Protein AF-A0A956HDE7-F1 (afdb_monomer)

Structure (mmCIF, N/CA/C/O backbone):
data_AF-A0A956HDE7-F1
#
_entry.id   AF-A0A956HDE7-F1
#
loop_
_atom_site.group_PDB
_atom_site.id
_atom_site.type_symbol
_atom_site.label_atom_id
_atom_site.label_alt_id
_atom_site.label_comp_id
_atom_site.label_asym_id
_atom_site.label_entity_id
_atom_site.label_seq_id
_atom_site.pdbx_PDB_ins_code
_atom_site.Cartn_x
_atom_site.Cartn_y
_atom_site.Cartn_z
_atom_site.occupancy
_atom_site.B_iso_or_equiv
_atom_site.auth_seq_id
_atom_site.auth_comp_id
_atom_site.auth_asym_id
_atom_site.auth_atom_id
_atom_site.pdbx_PDB_model_num
ATOM 1 N N . GLY A 1 1 ? -5.357 -28.479 -18.896 1.00 35.78 1 GLY A N 1
ATOM 2 C CA . GLY A 1 1 ? -3.990 -28.228 -19.381 1.00 35.78 1 GLY A CA 1
ATOM 3 C C . GLY A 1 1 ? -3.469 -26.971 -18.726 1.00 35.78 1 GLY A C 1
ATOM 4 O O . GLY A 1 1 ? -3.727 -25.900 -19.240 1.00 35.78 1 GLY A O 1
ATOM 5 N N . PHE A 1 2 ? -2.808 -27.109 -17.574 1.00 35.12 2 PHE A N 1
ATOM 6 C CA . PHE A 1 2 ? -2.503 -26.012 -16.639 1.00 35.12 2 PHE A CA 1
ATOM 7 C C . PHE A 1 2 ? -0.993 -25.748 -16.483 1.00 35.12 2 PHE A C 1
ATOM 9 O O . PHE A 1 2 ? -0.522 -25.481 -15.386 1.00 35.12 2 PHE A O 1
ATOM 16 N N . ALA A 1 3 ? -0.205 -25.876 -17.554 1.00 40.69 3 ALA A N 1
ATOM 17 C CA . ALA A 1 3 ? 1.260 -25.833 -17.438 1.00 40.69 3 ALA A CA 1
ATOM 18 C C . ALA A 1 3 ? 1.977 -24.978 -18.493 1.00 40.69 3 ALA A C 1
ATOM 20 O O . ALA A 1 3 ? 3.181 -25.121 -18.678 1.00 40.69 3 ALA A O 1
ATOM 21 N N . GLN A 1 4 ? 1.278 -24.081 -19.189 1.00 47.25 4 GLN A N 1
ATOM 22 C CA . GLN A 1 4 ? 1.923 -23.148 -20.113 1.00 47.25 4 GLN A CA 1
ATOM 23 C C . GLN A 1 4 ? 1.285 -21.776 -19.979 1.00 47.25 4 GLN A C 1
ATOM 25 O O . GLN A 1 4 ? 0.124 -21.608 -20.333 1.00 47.25 4 GLN A O 1
ATOM 30 N N . GLY A 1 5 ? 2.047 -20.809 -19.465 1.00 42.34 5 GLY A N 1
ATOM 31 C CA . GLY A 1 5 ? 1.592 -19.423 -19.485 1.00 42.34 5 GLY A CA 1
ATOM 32 C C . GLY A 1 5 ? 2.217 -18.437 -18.510 1.00 42.34 5 GLY A C 1
ATOM 33 O O . GLY A 1 5 ? 1.653 -17.371 -18.358 1.00 42.34 5 GLY A O 1
ATOM 34 N N . ALA A 1 6 ? 3.345 -18.719 -17.858 1.00 44.34 6 ALA A N 1
ATOM 35 C CA . ALA A 1 6 ? 4.119 -17.653 -17.224 1.00 44.34 6 ALA A CA 1
ATOM 36 C C . ALA A 1 6 ? 5.593 -18.033 -17.274 1.00 44.34 6 ALA A C 1
ATOM 38 O O . ALA A 1 6 ? 5.983 -19.102 -16.802 1.00 44.34 6 ALA A O 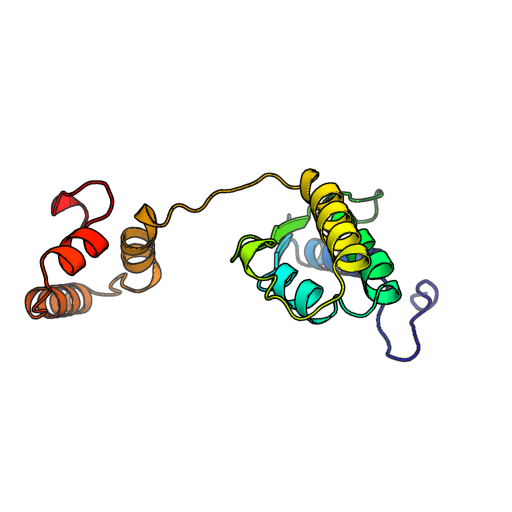1
ATOM 39 N N . LYS A 1 7 ? 6.421 -17.196 -17.903 1.00 45.28 7 LYS A N 1
ATOM 40 C CA . LYS A 1 7 ? 7.877 -17.359 -17.877 1.00 45.28 7 LYS A CA 1
ATOM 41 C C . LYS A 1 7 ? 8.350 -17.062 -16.455 1.00 45.28 7 LYS A C 1
ATOM 43 O O . LYS A 1 7 ? 8.739 -15.939 -16.156 1.00 45.28 7 LYS A O 1
ATOM 48 N N . ALA A 1 8 ? 8.282 -18.071 -15.591 1.00 43.66 8 ALA A N 1
ATOM 49 C CA . ALA A 1 8 ? 8.858 -18.024 -14.261 1.00 43.66 8 ALA A CA 1
ATOM 50 C C . ALA A 1 8 ? 10.346 -17.672 -14.386 1.00 43.66 8 ALA A C 1
ATOM 52 O O . ALA A 1 8 ? 11.103 -18.312 -15.124 1.00 43.66 8 ALA A O 1
ATOM 53 N N . ASN A 1 9 ? 10.769 -16.631 -13.681 1.00 53.22 9 ASN A N 1
ATOM 54 C CA . ASN A 1 9 ? 12.182 -16.381 -13.434 1.00 53.22 9 ASN A CA 1
ATOM 55 C C . ASN A 1 9 ? 12.735 -17.505 -12.530 1.00 53.22 9 ASN A C 1
ATOM 57 O O . ASN A 1 9 ? 11.977 -18.250 -11.909 1.00 53.22 9 ASN A O 1
ATOM 61 N N . ARG A 1 10 ? 14.066 -17.685 -12.499 1.00 47.97 10 ARG A N 1
ATOM 62 C CA . ARG A 1 10 ? 14.780 -18.859 -11.924 1.00 47.97 10 ARG A CA 1
ATOM 63 C C . ARG A 1 10 ? 14.491 -19.164 -10.436 1.00 47.97 10 ARG A C 1
ATOM 65 O O . ARG A 1 10 ? 15.041 -20.118 -9.900 1.00 47.97 10 ARG A O 1
ATOM 72 N N . SER A 1 11 ? 13.646 -18.376 -9.787 1.00 58.19 11 SER A N 1
ATOM 73 C CA . SER A 1 11 ? 13.218 -18.454 -8.392 1.00 58.19 11 SER A CA 1
ATOM 74 C C . SER A 1 11 ? 11.724 -18.778 -8.204 1.00 58.19 11 SER A C 1
ATOM 76 O O . SER A 1 11 ? 11.262 -18.810 -7.069 1.00 58.19 11 SER A O 1
ATOM 78 N N . GLY A 1 12 ? 10.971 -19.057 -9.277 1.00 70.69 12 GLY A N 1
ATOM 79 C CA . GLY A 1 12 ? 9.571 -19.502 -9.196 1.00 70.69 12 GLY A CA 1
ATOM 80 C C . GLY A 1 12 ? 8.537 -18.387 -9.009 1.00 70.69 12 GLY A C 1
ATOM 81 O O . GLY A 1 12 ? 7.374 -18.687 -8.750 1.00 70.69 12 GLY A O 1
ATOM 82 N N . TYR A 1 13 ? 8.929 -17.119 -9.153 1.00 80.12 13 TYR A N 1
ATOM 83 C CA . TYR A 1 13 ? 7.993 -15.998 -9.109 1.00 80.12 13 TYR A CA 1
ATOM 84 C C . TYR A 1 13 ? 7.349 -15.764 -10.482 1.00 80.12 13 TYR A C 1
ATOM 86 O O . TYR A 1 13 ? 7.913 -16.078 -11.533 1.00 80.12 13 TYR A O 1
ATOM 94 N N . VAL A 1 14 ? 6.141 -15.209 -10.465 1.00 84.44 14 VAL A N 1
ATOM 95 C CA . VAL A 1 14 ? 5.466 -14.681 -11.655 1.00 84.44 14 VAL A CA 1
ATOM 96 C C . VAL A 1 14 ? 5.616 -13.164 -11.684 1.00 84.44 14 VAL A C 1
ATOM 98 O O . VAL A 1 14 ? 5.912 -12.541 -10.662 1.00 84.44 14 VAL A O 1
ATOM 101 N N . ASP A 1 15 ? 5.436 -12.557 -12.852 1.00 86.00 15 ASP A N 1
ATOM 102 C CA . ASP A 1 15 ? 5.332 -11.105 -12.930 1.00 86.00 15 ASP A CA 1
ATOM 103 C C . ASP A 1 15 ? 4.084 -10.606 -12.177 1.00 86.00 15 ASP A C 1
ATOM 105 O O . ASP A 1 15 ? 3.141 -11.358 -11.912 1.00 86.00 15 ASP A O 1
ATOM 109 N N . ILE A 1 16 ? 4.092 -9.325 -11.810 1.00 87.31 16 ILE A N 1
ATOM 110 C CA . ILE A 1 16 ? 3.053 -8.749 -10.954 1.00 87.31 16 ILE A CA 1
ATOM 111 C C . ILE A 1 16 ? 1.653 -8.812 -11.582 1.00 87.31 16 ILE A C 1
ATOM 113 O O . ILE A 1 16 ? 0.696 -9.012 -10.842 1.00 87.31 16 ILE A O 1
ATOM 117 N N . ASP A 1 17 ? 1.505 -8.702 -12.907 1.00 87.00 17 ASP A N 1
ATOM 118 C CA . ASP A 1 17 ? 0.177 -8.766 -13.530 1.00 87.00 17 ASP A CA 1
ATOM 119 C C . ASP A 1 17 ? -0.386 -10.174 -13.437 1.00 87.00 17 ASP A C 1
ATOM 121 O O . ASP A 1 17 ? -1.498 -10.350 -12.940 1.00 87.00 17 ASP A O 1
ATOM 125 N N . THR A 1 18 ? 0.417 -11.172 -13.807 1.00 88.75 18 THR A N 1
ATOM 126 C CA . THR A 1 18 ? 0.058 -12.585 -13.654 1.00 88.75 18 THR A CA 1
ATOM 127 C C . THR A 1 18 ? -0.276 -12.919 -12.196 1.00 88.75 18 THR A C 1
ATOM 129 O O . THR A 1 18 ? -1.239 -13.638 -11.919 1.00 88.75 18 THR A O 1
ATOM 132 N N . GLY A 1 19 ? 0.491 -12.382 -11.241 1.00 90.50 19 GLY A N 1
ATOM 133 C CA . GLY A 1 19 ? 0.244 -12.562 -9.810 1.00 90.50 19 GLY A CA 1
ATOM 134 C C . GLY A 1 19 ? -1.085 -11.954 -9.352 1.00 90.50 19 GLY A C 1
ATOM 135 O O . GLY A 1 19 ? -1.889 -12.640 -8.721 1.00 90.50 19 GLY A O 1
ATOM 136 N N . LEU A 1 20 ? -1.349 -10.691 -9.700 1.00 91.56 20 LEU A N 1
ATOM 137 C CA . LEU A 1 20 ? -2.596 -9.997 -9.357 1.00 91.56 20 LEU A CA 1
ATOM 138 C C . LEU A 1 20 ? -3.817 -10.670 -9.996 1.00 91.56 20 LEU A C 1
ATOM 140 O O . LEU A 1 20 ? -4.859 -10.811 -9.356 1.00 91.56 20 LEU A O 1
ATOM 144 N N . GLU A 1 21 ? -3.681 -11.133 -11.236 1.00 91.69 21 GLU A N 1
ATOM 145 C CA . GLU A 1 21 ? -4.706 -11.884 -11.955 1.00 91.69 21 GLU A CA 1
ATOM 146 C C . GLU A 1 21 ? -5.019 -13.223 -11.265 1.00 91.69 21 GLU A C 1
ATOM 148 O O . GLU A 1 21 ? -6.180 -13.561 -11.028 1.00 91.69 21 GLU A O 1
ATOM 153 N N . ALA A 1 22 ? -3.983 -13.979 -10.885 1.00 91.88 22 ALA A N 1
ATOM 154 C CA . ALA A 1 22 ? -4.137 -15.244 -10.175 1.00 91.88 22 ALA A CA 1
ATOM 155 C C . ALA A 1 22 ? -4.847 -15.067 -8.824 1.00 91.88 22 ALA A C 1
ATOM 157 O O . ALA A 1 22 ? -5.763 -15.832 -8.518 1.00 91.88 22 ALA A O 1
ATOM 158 N N . ILE A 1 23 ? -4.481 -14.041 -8.047 1.00 92.81 23 ILE A N 1
ATOM 159 C CA . ILE A 1 23 ? -5.126 -13.749 -6.758 1.00 92.81 23 ILE A CA 1
ATOM 160 C C . ILE A 1 23 ? -6.581 -13.308 -6.975 1.00 92.81 23 ILE A C 1
ATOM 162 O O . ILE A 1 23 ? -7.465 -13.774 -6.258 1.00 92.81 23 ILE A O 1
ATOM 166 N N . SER A 1 24 ? -6.857 -12.476 -7.986 1.00 93.06 24 SER A N 1
ATOM 167 C CA . SER A 1 24 ? -8.222 -12.050 -8.334 1.00 93.06 24 SER A CA 1
ATOM 168 C C . SER A 1 24 ? -9.120 -13.234 -8.714 1.00 93.06 24 SER A C 1
ATOM 170 O O . SER A 1 24 ? -10.210 -13.387 -8.160 1.00 93.06 24 SER A O 1
ATOM 172 N N . ARG A 1 25 ? -8.649 -14.140 -9.581 1.00 93.44 25 ARG A N 1
ATOM 173 C CA . ARG A 1 25 ? -9.375 -15.381 -9.904 1.00 93.44 25 ARG A CA 1
ATOM 174 C C . ARG A 1 25 ? -9.611 -16.251 -8.678 1.00 93.44 25 ARG A C 1
ATOM 176 O O . ARG A 1 25 ? -10.735 -16.677 -8.445 1.00 93.44 25 ARG A O 1
ATOM 183 N N . HIS A 1 26 ? -8.582 -16.460 -7.863 1.00 94.31 26 HIS A N 1
ATOM 184 C CA . HIS A 1 26 ? -8.715 -17.283 -6.667 1.00 94.31 26 HIS A CA 1
ATOM 185 C C . HIS A 1 26 ? -9.740 -16.707 -5.681 1.00 94.31 26 HIS A C 1
ATOM 187 O O . HIS A 1 26 ? -10.571 -17.436 -5.145 1.00 94.31 26 HIS A O 1
ATOM 193 N N . ALA A 1 27 ? -9.739 -15.387 -5.488 1.00 94.88 27 ALA A N 1
ATOM 194 C CA . ALA A 1 27 ? -10.728 -14.719 -4.654 1.00 94.88 27 ALA A CA 1
ATOM 195 C C . ALA A 1 27 ? -12.154 -14.896 -5.199 1.00 94.88 27 ALA A C 1
ATOM 197 O O . ALA A 1 27 ? -13.078 -15.142 -4.423 1.00 94.88 27 ALA A O 1
ATOM 198 N N . LYS A 1 28 ? -12.331 -14.839 -6.526 1.00 94.62 28 LYS A N 1
ATOM 199 C CA . LYS A 1 28 ? -13.620 -15.113 -7.172 1.00 94.62 28 LYS A CA 1
ATOM 200 C C . LYS A 1 28 ? -14.103 -16.540 -6.918 1.00 94.62 28 LYS A C 1
ATOM 202 O O . LYS A 1 28 ? -15.272 -16.717 -6.580 1.00 94.62 28 LYS A O 1
ATOM 207 N N . ASP A 1 29 ? -13.219 -17.525 -7.057 1.00 96.12 29 ASP A N 1
ATOM 208 C CA . ASP A 1 29 ? -13.537 -18.946 -6.857 1.00 96.12 29 ASP A CA 1
ATOM 209 C C . ASP A 1 29 ? -13.961 -19.246 -5.411 1.00 96.12 29 ASP A C 1
ATOM 211 O O . ASP A 1 29 ? -14.804 -20.108 -5.169 1.00 96.12 29 ASP A O 1
ATOM 215 N N . LEU A 1 30 ? -13.428 -18.489 -4.448 1.00 96.44 30 LEU A N 1
ATOM 216 C CA . LEU A 1 30 ? -13.829 -18.538 -3.039 1.00 96.44 30 LEU A CA 1
ATOM 217 C C . LEU A 1 30 ? -15.134 -17.775 -2.739 1.00 96.44 30 LEU A C 1
ATOM 219 O O . LEU A 1 30 ? -15.618 -17.810 -1.609 1.00 96.44 30 LEU A O 1
ATOM 223 N N . GLY A 1 31 ? -15.717 -17.091 -3.728 1.00 95.44 31 GLY A N 1
ATOM 224 C CA . GLY A 1 31 ? -16.956 -16.326 -3.584 1.00 95.44 31 GLY A CA 1
ATOM 225 C C . GLY A 1 31 ? -16.773 -14.891 -3.081 1.00 95.44 31 GLY A C 1
ATOM 226 O O . GLY A 1 31 ? -17.768 -14.231 -2.777 1.00 95.44 31 GLY A O 1
ATOM 227 N N . TYR A 1 32 ? -15.541 -14.376 -3.008 1.00 96.69 32 TYR A N 1
ATOM 228 C CA . TYR A 1 32 ? -15.308 -12.971 -2.676 1.00 96.69 32 TYR A CA 1
ATOM 229 C C . TYR A 1 32 ? -15.687 -12.052 -3.841 1.00 96.69 32 TYR A C 1
ATOM 231 O O . TYR A 1 32 ? -15.640 -12.424 -5.015 1.00 96.69 32 TYR A O 1
ATOM 239 N N . THR A 1 33 ? -16.054 -10.815 -3.511 1.00 94.19 33 THR A N 1
ATOM 240 C CA . THR A 1 33 ? -16.454 -9.784 -4.483 1.00 94.19 33 THR A CA 1
ATOM 241 C C . THR A 1 33 ? -15.393 -8.708 -4.684 1.00 94.19 33 THR A C 1
ATOM 243 O O . THR A 1 33 ? -15.617 -7.772 -5.444 1.00 94.19 33 THR A O 1
ATOM 246 N N . GLY A 1 34 ? -14.256 -8.813 -3.998 1.00 91.94 34 GLY A N 1
ATOM 247 C CA . GLY A 1 34 ? -13.165 -7.854 -4.068 1.00 91.94 34 GLY A CA 1
ATOM 248 C C . GLY A 1 34 ? -11.986 -8.278 -3.202 1.00 91.94 34 GLY A C 1
ATOM 249 O O . GLY A 1 34 ? -12.115 -9.131 -2.324 1.00 91.94 34 GLY A O 1
ATOM 250 N N . LEU A 1 35 ? -10.839 -7.663 -3.461 1.00 92.50 35 LEU A N 1
ATOM 251 C CA . LEU A 1 35 ? -9.594 -7.840 -2.723 1.00 92.50 35 LEU A CA 1
ATOM 252 C C . LEU A 1 35 ? -9.109 -6.483 -2.230 1.00 92.50 35 LEU A C 1
ATOM 254 O O . LEU A 1 35 ? -9.102 -5.519 -2.992 1.00 92.50 35 LEU A O 1
ATOM 258 N N . ILE A 1 36 ? -8.663 -6.422 -0.979 1.00 93.38 36 ILE A N 1
ATOM 259 C CA . ILE A 1 36 ? -7.994 -5.243 -0.426 1.00 93.38 36 ILE A CA 1
ATOM 260 C C . ILE A 1 36 ? -6.539 -5.615 -0.162 1.00 93.38 36 ILE A C 1
ATOM 262 O O . ILE A 1 36 ? -6.263 -6.548 0.591 1.00 93.38 36 ILE A O 1
ATOM 266 N N . LEU A 1 37 ? -5.616 -4.888 -0.785 1.00 92.38 37 LEU A N 1
ATOM 267 C CA . LEU A 1 37 ? -4.183 -5.025 -0.563 1.00 92.38 37 LEU A CA 1
ATOM 268 C C . LEU A 1 37 ? -3.715 -3.886 0.338 1.00 92.38 37 LEU A C 1
ATOM 270 O O . LEU A 1 37 ? -3.698 -2.733 -0.083 1.00 92.38 37 LEU A O 1
ATOM 274 N N . PHE A 1 38 ? -3.323 -4.212 1.568 1.00 90.69 38 PHE A N 1
ATOM 275 C CA . PHE A 1 38 ? -2.643 -3.278 2.461 1.00 90.69 38 PHE A CA 1
ATOM 276 C C . PHE A 1 38 ? -1.136 -3.427 2.284 1.00 90.69 38 PHE A C 1
ATOM 278 O O . PHE A 1 38 ? -0.558 -4.446 2.656 1.00 90.69 38 PHE A O 1
ATOM 285 N N . LEU A 1 39 ? -0.515 -2.418 1.684 1.00 89.19 39 LEU A N 1
ATOM 286 C CA . LEU A 1 39 ? 0.909 -2.389 1.383 1.00 89.19 39 LEU A CA 1
ATOM 287 C C . LEU A 1 39 ? 1.576 -1.366 2.299 1.00 89.19 39 LEU A C 1
ATOM 289 O O . LEU A 1 39 ? 1.636 -0.171 1.990 1.00 89.19 39 LEU A O 1
ATOM 293 N N . ASP A 1 40 ? 2.041 -1.846 3.448 1.00 87.06 40 ASP A N 1
ATOM 294 C CA . ASP A 1 40 ? 2.870 -1.053 4.349 1.00 87.06 40 ASP A CA 1
ATOM 295 C C . ASP A 1 40 ? 4.338 -1.126 3.931 1.00 87.06 40 ASP A C 1
ATOM 297 O O . ASP A 1 40 ? 4.764 -2.073 3.269 1.00 87.06 40 ASP A O 1
ATOM 301 N N . GLU A 1 41 ? 5.094 -0.088 4.268 1.00 84.19 41 GLU A N 1
ATOM 302 C CA . GLU A 1 41 ? 6.527 0.044 3.995 1.00 84.19 41 GLU A CA 1
ATOM 303 C C . GLU A 1 41 ? 6.951 -0.076 2.522 1.00 84.19 41 GLU A C 1
ATOM 305 O O . GLU A 1 41 ? 8.134 0.075 2.242 1.00 84.19 41 GLU A O 1
ATOM 310 N N . LEU A 1 42 ? 6.043 -0.261 1.554 1.00 83.69 42 LEU A N 1
ATOM 311 C CA . LEU A 1 42 ? 6.386 -0.374 0.129 1.00 83.69 42 LEU A CA 1
ATOM 312 C C . LEU A 1 42 ? 7.273 0.793 -0.317 1.00 83.69 42 LEU A C 1
ATOM 314 O O . LEU A 1 42 ? 8.303 0.610 -0.961 1.00 83.69 42 LEU A O 1
ATOM 318 N N . ILE A 1 43 ? 6.887 2.000 0.082 1.00 77.50 43 ILE A N 1
ATOM 319 C CA . ILE A 1 43 ? 7.601 3.228 -0.247 1.00 77.50 43 ILE A CA 1
ATOM 320 C C . ILE A 1 43 ? 8.977 3.285 0.441 1.00 77.50 43 ILE A C 1
ATOM 322 O O . ILE A 1 43 ? 9.963 3.675 -0.185 1.00 77.50 43 ILE A O 1
ATOM 326 N N . LEU A 1 44 ? 9.072 2.848 1.700 1.00 77.44 44 LEU A N 1
ATOM 327 C CA . LEU A 1 44 ? 10.334 2.776 2.448 1.00 77.44 44 LEU A CA 1
ATOM 328 C C . LEU A 1 44 ? 11.277 1.710 1.869 1.00 77.44 44 LEU A C 1
ATOM 330 O O . LEU A 1 44 ? 12.474 1.950 1.710 1.00 77.44 44 LEU A O 1
ATOM 334 N N . TRP A 1 45 ? 10.734 0.551 1.501 1.00 82.06 45 TRP A N 1
ATOM 335 C CA . TRP A 1 45 ? 11.459 -0.547 0.880 1.00 82.06 45 TRP A CA 1
ATOM 336 C C . TRP A 1 45 ? 12.047 -0.129 -0.469 1.00 82.06 45 TRP A C 1
ATOM 338 O O . TRP A 1 45 ? 13.245 -0.315 -0.692 1.00 82.06 45 TRP A O 1
ATOM 348 N N . LEU A 1 46 ? 11.249 0.513 -1.328 1.00 78.19 46 LEU A N 1
ATOM 349 C CA . LEU A 1 46 ? 11.722 1.073 -2.596 1.00 78.19 46 LEU A CA 1
ATOM 350 C C . LEU A 1 46 ? 12.852 2.089 -2.372 1.00 78.19 46 LEU A C 1
ATOM 352 O O . LEU A 1 46 ? 13.864 2.063 -3.071 1.00 78.19 46 LEU A O 1
ATOM 356 N N . MET A 1 47 ? 12.721 2.933 -1.345 1.00 73.19 47 MET A N 1
ATOM 357 C CA . MET A 1 47 ? 13.761 3.890 -0.974 1.00 73.19 47 MET A CA 1
ATOM 358 C C . MET A 1 47 ? 15.072 3.233 -0.533 1.00 73.19 47 MET A C 1
ATOM 360 O O . MET A 1 47 ? 16.150 3.692 -0.914 1.00 73.19 47 MET A O 1
ATOM 364 N N . SER A 1 48 ? 15.005 2.142 0.232 1.00 74.94 48 SER A N 1
ATOM 365 C CA . SER A 1 48 ? 16.199 1.431 0.714 1.00 74.94 48 SER A CA 1
ATOM 366 C C . SER A 1 48 ? 17.105 0.907 -0.413 1.00 74.94 48 SER A C 1
ATOM 368 O O . SER A 1 48 ? 18.278 0.624 -0.183 1.00 74.94 48 SER A O 1
ATOM 370 N N . ARG A 1 49 ? 16.579 0.811 -1.643 1.00 75.25 49 ARG A N 1
ATOM 371 C CA . ARG A 1 49 ? 17.265 0.295 -2.836 1.00 75.25 49 ARG A CA 1
ATOM 372 C C . ARG A 1 49 ? 17.490 1.352 -3.924 1.00 75.25 49 ARG A C 1
ATOM 374 O O . ARG A 1 49 ? 17.883 1.010 -5.031 1.00 75.25 49 ARG A O 1
ATOM 381 N N . MET A 1 50 ? 17.318 2.639 -3.605 1.00 68.69 50 MET A N 1
ATOM 382 C CA . MET A 1 50 ? 17.494 3.762 -4.547 1.00 68.69 50 MET A CA 1
ATOM 383 C C . MET A 1 50 ? 18.881 3.872 -5.181 1.00 68.69 50 MET A C 1
ATOM 385 O O . MET A 1 50 ? 19.024 4.534 -6.203 1.00 68.69 50 MET A O 1
ATOM 389 N N . ALA A 1 51 ? 19.904 3.272 -4.571 1.00 67.44 51 ALA A N 1
ATOM 390 C CA . ALA A 1 51 ? 21.255 3.268 -5.123 1.00 67.44 51 ALA A CA 1
ATOM 391 C C . ALA A 1 51 ? 21.397 2.378 -6.376 1.00 67.44 51 ALA A C 1
ATOM 393 O O . ALA A 1 51 ? 22.465 2.371 -6.982 1.00 67.44 51 ALA A O 1
ATOM 394 N N . ASP A 1 52 ? 20.347 1.640 -6.760 1.00 74.69 52 ASP A N 1
ATOM 395 C CA . ASP A 1 52 ? 20.286 0.814 -7.966 1.00 74.69 52 ASP A CA 1
ATOM 396 C C . ASP A 1 52 ? 19.277 1.402 -8.983 1.00 74.69 52 ASP A C 1
ATOM 398 O O . ASP A 1 52 ? 18.066 1.172 -8.879 1.00 74.69 52 ASP A O 1
ATOM 402 N N . PRO A 1 53 ? 19.751 2.165 -9.988 1.00 66.88 53 PRO A N 1
ATOM 403 C CA . PRO A 1 53 ? 18.893 2.772 -11.006 1.00 66.88 53 PRO A CA 1
ATOM 404 C C . PRO A 1 53 ? 18.129 1.762 -11.875 1.00 66.88 53 PRO A C 1
ATOM 406 O O . PRO A 1 53 ? 17.045 2.079 -12.369 1.00 66.88 53 PRO A O 1
ATOM 409 N N . ALA A 1 54 ? 18.669 0.554 -12.077 1.00 73.88 54 ALA A N 1
ATOM 410 C CA . ALA A 1 54 ? 18.007 -0.478 -12.875 1.00 73.88 54 ALA A CA 1
ATOM 411 C C . ALA A 1 54 ? 16.806 -1.054 -12.115 1.00 73.88 54 ALA A C 1
ATOM 413 O O . ALA A 1 54 ? 15.707 -1.146 -12.664 1.00 73.88 54 ALA A O 1
ATOM 414 N N . PHE A 1 55 ? 16.994 -1.337 -10.823 1.00 75.12 55 PHE A N 1
ATOM 415 C CA . PHE A 1 55 ? 15.918 -1.744 -9.919 1.00 75.12 55 PHE A CA 1
ATOM 416 C C . PHE A 1 55 ? 14.794 -0.701 -9.865 1.00 75.12 55 PHE A C 1
ATOM 418 O O . PHE A 1 55 ? 13.614 -1.034 -9.952 1.00 75.12 55 PHE A O 1
ATOM 425 N N . VAL A 1 56 ? 15.161 0.576 -9.776 1.00 68.19 56 VAL A N 1
ATOM 426 C CA . VAL A 1 56 ? 14.221 1.698 -9.708 1.00 68.19 56 VAL A CA 1
ATOM 427 C C . VAL A 1 56 ? 13.235 1.710 -10.879 1.00 68.19 56 VAL A C 1
ATOM 429 O O . VAL A 1 56 ? 12.028 1.789 -10.649 1.00 68.19 56 VAL A O 1
ATOM 432 N N . GLY A 1 57 ? 13.731 1.642 -12.118 1.00 70.56 57 GLY A N 1
ATOM 433 C CA . GLY A 1 57 ? 12.874 1.716 -13.302 1.00 70.56 57 GLY A CA 1
ATOM 434 C C . GLY A 1 57 ? 11.947 0.507 -13.437 1.00 70.56 57 GLY A C 1
ATOM 435 O O . GLY A 1 57 ? 10.788 0.647 -13.833 1.00 70.56 57 GLY A O 1
ATOM 436 N N . GLU A 1 58 ? 12.437 -0.679 -13.073 1.00 76.62 58 GLU A N 1
ATOM 437 C CA . GLU A 1 58 ? 11.641 -1.904 -13.115 1.00 76.62 58 GLU A CA 1
ATOM 438 C C . GLU A 1 58 ? 10.539 -1.906 -12.050 1.00 76.62 58 GLU A C 1
ATOM 440 O O . GLU A 1 58 ? 9.384 -2.199 -12.368 1.00 76.62 58 GLU A O 1
ATOM 445 N N . GLU A 1 59 ? 10.856 -1.562 -10.800 1.00 80.25 59 GLU A N 1
ATOM 446 C CA . GLU A 1 59 ? 9.886 -1.618 -9.703 1.00 80.25 59 GLU A CA 1
ATOM 447 C C . GLU A 1 59 ? 8.878 -0.466 -9.726 1.00 80.25 59 GLU A C 1
ATOM 449 O O . GLU A 1 59 ? 7.706 -0.681 -9.411 1.00 80.25 59 GLU A O 1
ATOM 454 N N . SER A 1 60 ? 9.269 0.745 -10.142 1.00 72.31 60 SER A N 1
ATOM 455 C CA . SER A 1 60 ? 8.335 1.878 -10.188 1.00 72.31 60 SER A CA 1
ATOM 456 C C . SER A 1 60 ? 7.193 1.645 -11.180 1.00 72.31 60 SER A C 1
ATOM 458 O O . SER A 1 60 ? 6.043 1.988 -10.900 1.00 72.31 60 SER A O 1
ATOM 460 N N . SER A 1 61 ? 7.477 0.970 -12.298 1.00 78.19 61 SER A N 1
ATOM 461 C CA . SER A 1 61 ? 6.474 0.578 -13.295 1.00 78.19 61 SER A CA 1
ATOM 462 C C . SER A 1 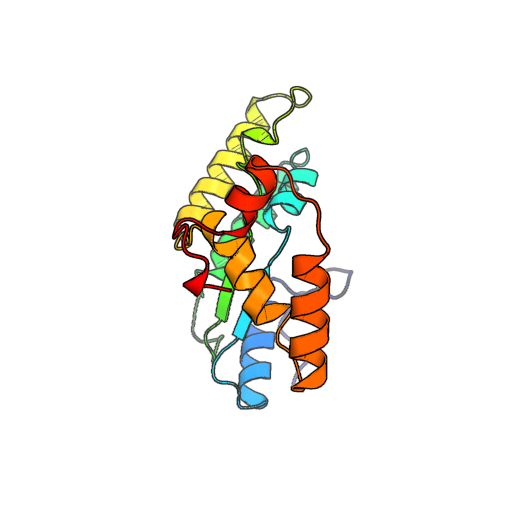61 ? 5.454 -0.441 -12.772 1.00 78.19 61 SER A C 1
ATOM 464 O O . SER A 1 61 ? 4.361 -0.565 -13.316 1.00 78.19 61 SER A O 1
ATOM 466 N N . LYS A 1 62 ? 5.779 -1.179 -11.704 1.00 84.25 62 LYS A N 1
ATOM 467 C CA . LYS A 1 62 ? 4.861 -2.144 -11.085 1.00 84.25 62 LYS A CA 1
ATOM 468 C C . LYS A 1 62 ? 3.855 -1.466 -10.162 1.00 84.25 62 LYS A C 1
ATOM 470 O O . LYS A 1 62 ? 2.766 -1.995 -9.964 1.00 84.25 62 LYS A O 1
ATOM 475 N N . ILE A 1 63 ? 4.186 -0.287 -9.637 1.00 82.62 63 ILE A N 1
ATOM 476 C CA . ILE A 1 63 ? 3.297 0.484 -8.762 1.00 82.62 63 ILE A CA 1
ATOM 477 C C . ILE A 1 63 ? 2.051 0.930 -9.526 1.00 82.62 63 ILE A C 1
ATOM 479 O O . ILE A 1 63 ? 0.950 0.838 -8.989 1.00 82.62 63 ILE A O 1
ATOM 483 N N . SER A 1 64 ? 2.190 1.353 -10.786 1.00 80.69 64 SER A N 1
ATOM 484 C CA . SER A 1 64 ? 1.028 1.730 -11.595 1.00 80.69 64 SER A CA 1
ATOM 485 C C . SER A 1 64 ? 0.079 0.554 -11.811 1.00 80.69 64 SER A C 1
ATOM 487 O O . SER A 1 64 ? -1.127 0.753 -11.761 1.00 80.69 64 SER A O 1
ATOM 489 N N . LYS A 1 65 ? 0.581 -0.684 -11.920 1.00 84.00 65 LYS A N 1
ATOM 490 C CA . LYS A 1 65 ? -0.233 -1.905 -12.102 1.00 84.00 65 LYS A CA 1
ATOM 491 C C . LYS A 1 65 ? -1.139 -2.245 -10.911 1.00 84.00 65 LYS A C 1
ATOM 493 O O . LYS A 1 65 ? -2.101 -3.006 -11.067 1.00 84.00 65 LYS A O 1
ATOM 498 N N . LEU A 1 66 ? -0.854 -1.673 -9.734 1.00 84.38 66 LEU A N 1
ATOM 499 C CA . LEU A 1 66 ? -1.708 -1.752 -8.541 1.00 84.38 66 LEU A CA 1
ATOM 500 C C . LEU A 1 66 ? -2.970 -0.878 -8.645 1.00 84.38 66 LEU A C 1
ATOM 502 O O . LEU A 1 66 ? -3.888 -1.066 -7.845 1.00 84.38 66 LEU A O 1
ATOM 506 N N . VAL A 1 67 ? -3.010 0.055 -9.604 1.00 77.62 67 VAL A N 1
ATOM 507 C CA . VAL A 1 67 ? -4.148 0.948 -9.894 1.00 77.62 67 VAL A CA 1
ATOM 508 C C . VAL A 1 67 ? -4.702 0.681 -11.287 1.00 77.62 67 VAL A C 1
ATOM 510 O O . VAL A 1 67 ? -5.901 0.494 -11.471 1.00 77.62 67 VAL A O 1
ATOM 513 N N . GLU A 1 68 ? -3.818 0.645 -12.274 1.00 76.06 68 GLU A N 1
ATOM 514 C CA . GLU A 1 68 ? -4.125 0.422 -13.675 1.00 76.06 68 GLU A CA 1
ATOM 515 C C . GLU A 1 68 ? -4.183 -1.086 -13.925 1.00 76.06 68 GLU A C 1
ATOM 517 O O . GLU A 1 68 ? -3.181 -1.763 -14.166 1.00 76.06 68 GLU A O 1
ATOM 522 N N . GLY A 1 69 ? -5.392 -1.633 -13.823 1.00 67.56 69 GLY A N 1
ATOM 523 C CA . GLY A 1 69 ? -5.693 -2.954 -14.353 1.00 67.56 69 GLY A CA 1
ATOM 524 C C . GLY A 1 69 ? -5.733 -2.893 -15.872 1.00 67.56 69 GLY A C 1
ATOM 525 O O . GLY A 1 69 ? -6.673 -2.347 -16.443 1.00 67.56 69 GLY A O 1
ATOM 526 N N . SER A 1 70 ? -4.716 -3.455 -16.519 1.00 57.66 70 SER A N 1
ATOM 527 C CA . SER A 1 70 ? -4.768 -3.728 -17.951 1.00 57.66 70 SER A CA 1
ATOM 528 C C . SER A 1 70 ? -5.580 -5.013 -18.144 1.00 57.66 70 SER A C 1
ATOM 530 O O . SER A 1 70 ? -5.033 -6.101 -18.012 1.00 57.66 70 SER A O 1
ATOM 532 N N . ASP A 1 71 ? -6.872 -4.883 -18.443 1.00 59.31 71 ASP A N 1
ATOM 533 C CA . ASP A 1 71 ? -7.692 -5.921 -19.095 1.00 59.31 71 ASP A CA 1
ATOM 534 C C . ASP A 1 71 ? -8.367 -7.038 -18.247 1.00 59.31 71 ASP A C 1
ATOM 536 O O . ASP A 1 71 ? -8.080 -7.238 -17.063 1.00 59.31 71 ASP A O 1
ATOM 540 N N . GLU A 1 72 ? -9.308 -7.743 -18.903 1.00 59.53 72 GLU A N 1
ATOM 541 C CA . GLU A 1 72 ? -10.355 -8.697 -18.449 1.00 59.53 72 GLU A CA 1
ATOM 542 C C . GLU A 1 72 ? -9.959 -9.824 -17.459 1.00 59.53 72 GLU A C 1
ATOM 544 O O . GLU A 1 72 ? -10.820 -10.562 -16.975 1.00 59.53 72 GLU A O 1
ATOM 549 N N . GLY A 1 73 ? -8.680 -9.968 -17.106 1.00 73.56 73 GLY A N 1
ATOM 550 C CA . GLY A 1 73 ? -8.168 -11.065 -16.276 1.00 73.56 73 GLY A CA 1
ATOM 551 C C . GLY A 1 73 ? -8.439 -10.940 -14.770 1.00 73.56 73 GLY A C 1
ATOM 552 O O . GLY A 1 73 ? -8.235 -11.899 -14.024 1.00 73.56 73 GLY A O 1
ATOM 553 N N . ARG A 1 74 ? -8.894 -9.778 -14.284 1.00 88.19 74 ARG A N 1
ATOM 554 C CA . ARG A 1 74 ? -9.155 -9.529 -12.853 1.00 88.19 74 ARG A CA 1
ATOM 555 C C . ARG A 1 74 ? -10.670 -9.579 -12.563 1.00 88.19 74 ARG A C 1
ATOM 557 O O . ARG A 1 74 ? -11.305 -8.526 -12.518 1.00 88.19 74 ARG A O 1
ATOM 564 N N . PRO A 1 75 ? -11.280 -10.771 -12.371 1.00 90.38 75 PRO A N 1
ATOM 565 C CA . PRO A 1 75 ? -12.734 -10.927 -12.233 1.00 90.38 75 PRO A CA 1
ATOM 566 C C . PRO A 1 75 ? -13.323 -10.294 -10.967 1.00 90.38 75 PRO A C 1
ATOM 568 O O . PRO A 1 75 ? -14.535 -10.081 -10.902 1.00 90.38 75 PRO A O 1
ATOM 571 N N . VAL A 1 76 ? -12.500 -10.024 -9.949 1.00 92.25 76 VAL A N 1
ATOM 572 C CA . VAL A 1 76 ? -12.886 -9.200 -8.797 1.00 92.25 76 VAL A CA 1
ATOM 573 C C . VAL A 1 76 ? -11.976 -7.975 -8.697 1.00 92.25 76 VAL A C 1
ATOM 575 O O . VAL A 1 76 ? -10.767 -8.095 -8.938 1.00 92.25 76 VAL A O 1
ATOM 578 N N . PRO A 1 77 ? -12.525 -6.804 -8.322 1.00 91.25 77 PRO A N 1
ATOM 579 C CA . PRO A 1 77 ? -11.751 -5.583 -8.160 1.00 91.25 77 PRO A CA 1
ATOM 580 C C . PRO A 1 77 ? -10.680 -5.739 -7.080 1.00 91.25 77 PRO A C 1
ATOM 582 O O . PRO A 1 77 ? -10.898 -6.380 -6.049 1.00 91.25 77 PRO A O 1
ATOM 585 N N . ILE A 1 78 ? -9.534 -5.103 -7.313 1.00 91.19 78 ILE A N 1
ATOM 586 C CA . ILE A 1 78 ? -8.440 -4.994 -6.350 1.00 91.19 78 ILE A CA 1
ATOM 587 C C . ILE A 1 78 ? -8.356 -3.539 -5.900 1.00 91.19 78 ILE A C 1
ATOM 589 O O . ILE A 1 78 ? -8.250 -2.635 -6.725 1.00 91.19 78 ILE A O 1
ATOM 593 N N . ILE A 1 79 ? -8.400 -3.325 -4.590 1.00 91.12 79 ILE A N 1
ATOM 594 C CA . ILE A 1 79 ? -8.267 -2.022 -3.946 1.00 91.12 79 ILE A CA 1
ATOM 595 C C . ILE A 1 79 ? -6.919 -2.011 -3.230 1.00 91.12 79 ILE A C 1
ATOM 597 O O . ILE A 1 79 ? -6.727 -2.725 -2.247 1.00 91.12 79 ILE A O 1
ATOM 601 N N . SER A 1 80 ? -5.984 -1.207 -3.724 1.00 91.19 80 SER A N 1
ATOM 602 C CA . SER A 1 80 ? -4.636 -1.101 -3.162 1.00 91.19 80 SER A CA 1
ATOM 603 C C . SER A 1 80 ? -4.540 0.108 -2.233 1.00 91.19 80 SER A C 1
ATOM 605 O O . SER A 1 80 ? -4.747 1.241 -2.663 1.00 91.19 80 SER A O 1
ATOM 607 N N . ILE A 1 81 ? -4.201 -0.124 -0.966 1.00 90.12 81 ILE A N 1
ATOM 608 C CA . ILE A 1 81 ? -3.943 0.909 0.042 1.00 90.12 81 ILE A CA 1
ATOM 609 C C . ILE A 1 81 ? -2.454 0.879 0.358 1.00 90.12 81 ILE A C 1
ATOM 611 O O . ILE A 1 81 ? -1.946 -0.106 0.892 1.00 90.12 81 ILE A O 1
ATOM 615 N N . ILE A 1 82 ? -1.758 1.963 0.023 1.00 86.81 82 ILE A N 1
ATOM 616 C CA . ILE A 1 82 ? -0.310 2.083 0.202 1.00 86.81 82 ILE A CA 1
ATOM 617 C C . ILE A 1 82 ? -0.030 3.111 1.290 1.00 86.81 82 ILE A C 1
ATOM 619 O O . ILE A 1 82 ? -0.425 4.273 1.171 1.00 86.81 82 ILE A O 1
ATOM 623 N N . ALA A 1 83 ? 0.680 2.697 2.336 1.00 85.88 83 ALA A N 1
ATOM 624 C CA . ALA A 1 83 ? 1.090 3.608 3.393 1.00 85.88 83 ALA A CA 1
ATOM 625 C C . ALA A 1 83 ? 2.238 4.517 2.920 1.00 85.88 83 ALA A C 1
ATOM 627 O O . ALA A 1 83 ? 3.233 4.063 2.350 1.00 85.88 83 ALA A O 1
ATOM 628 N N . ARG A 1 84 ? 2.118 5.821 3.195 1.00 75.94 84 ARG A N 1
ATOM 629 C CA . ARG A 1 84 ? 3.170 6.823 2.967 1.00 75.94 84 ARG A CA 1
ATOM 630 C C . ARG A 1 84 ? 3.540 7.455 4.305 1.00 75.94 84 ARG A C 1
ATOM 632 O O . ARG A 1 84 ? 3.058 8.527 4.639 1.00 75.94 84 ARG A O 1
ATOM 639 N N . GLN A 1 85 ? 4.333 6.739 5.098 1.00 64.81 85 GLN A N 1
ATOM 640 C CA . GLN A 1 85 ? 4.616 7.112 6.489 1.00 64.81 85 GLN A CA 1
ATOM 641 C C . GLN A 1 85 ? 5.526 8.350 6.643 1.00 64.81 85 GLN A C 1
ATOM 643 O O . GLN A 1 85 ? 5.574 8.927 7.723 1.00 64.81 85 GLN A O 1
ATOM 648 N N . ARG A 1 86 ? 6.261 8.772 5.601 1.00 65.38 86 ARG A N 1
ATOM 649 C CA . ARG A 1 86 ? 7.134 9.964 5.622 1.00 65.38 86 ARG A CA 1
ATOM 650 C C . ARG A 1 86 ? 7.118 10.677 4.277 1.00 65.38 86 ARG A C 1
ATOM 652 O O . ARG A 1 86 ? 6.952 10.017 3.245 1.00 65.38 86 ARG A O 1
ATOM 659 N N . ASP A 1 87 ? 7.337 11.994 4.279 1.00 63.94 87 ASP A N 1
ATOM 660 C CA . ASP A 1 87 ? 7.655 12.692 3.035 1.00 63.94 87 ASP A CA 1
ATOM 661 C C . ASP A 1 87 ? 8.955 12.090 2.488 1.00 63.94 87 ASP A C 1
ATOM 663 O O . ASP A 1 87 ? 9.993 12.051 3.156 1.00 63.94 87 ASP A O 1
ATOM 667 N N . LEU A 1 88 ? 8.877 11.587 1.257 1.00 61.88 88 LEU A N 1
ATOM 668 C CA . LEU A 1 88 ? 10.003 11.026 0.517 1.00 61.88 88 LEU A CA 1
ATOM 669 C C . LEU A 1 88 ? 11.212 11.968 0.510 1.00 61.88 88 LEU A C 1
ATOM 671 O O . LEU A 1 88 ? 12.342 11.499 0.422 1.00 61.88 88 LEU A O 1
ATOM 675 N N . ARG A 1 89 ? 10.972 13.281 0.620 1.00 59.78 89 ARG A N 1
ATOM 676 C CA . ARG A 1 89 ? 11.979 14.346 0.652 1.00 59.78 89 ARG A CA 1
ATOM 677 C C . ARG A 1 89 ? 12.722 14.454 1.979 1.00 59.78 89 ARG A C 1
ATOM 679 O O . ARG A 1 89 ? 13.897 14.805 1.983 1.00 59.78 89 ARG A O 1
ATOM 686 N N . GLU A 1 90 ? 12.070 14.125 3.088 1.00 60.78 90 GLU A N 1
ATOM 687 C CA . GLU A 1 90 ? 12.633 14.238 4.441 1.00 60.78 90 GLU A CA 1
ATOM 688 C C . GLU A 1 90 ? 13.564 13.070 4.789 1.00 60.78 90 GLU A C 1
ATOM 690 O O . GLU A 1 90 ? 14.456 13.194 5.623 1.00 60.78 90 GLU A O 1
ATOM 695 N N . LEU A 1 91 ? 13.402 11.930 4.114 1.00 56.06 91 LEU A N 1
ATOM 696 C CA . LEU A 1 91 ? 14.256 10.747 4.265 1.00 56.06 91 LEU A CA 1
ATOM 697 C C . LEU A 1 91 ? 15.578 10.831 3.478 1.00 56.06 91 LEU A C 1
ATOM 699 O O . LEU A 1 91 ? 16.397 9.906 3.502 1.00 56.06 91 LEU A O 1
ATOM 703 N N . ILE A 1 92 ? 15.805 11.945 2.784 1.00 55.66 92 ILE A N 1
ATOM 704 C CA . ILE A 1 92 ? 16.981 12.213 1.959 1.00 55.66 92 ILE A CA 1
ATOM 705 C C . ILE A 1 92 ? 18.048 12.889 2.826 1.00 55.66 92 ILE A C 1
ATOM 707 O O . ILE A 1 92 ? 18.334 14.075 2.696 1.00 55.66 92 ILE A O 1
ATOM 711 N N . GLY A 1 93 ? 18.658 12.123 3.730 1.00 55.91 93 GLY A N 1
ATOM 712 C CA . GLY A 1 93 ? 19.952 12.508 4.299 1.00 55.91 93 GLY A CA 1
ATOM 713 C C . GLY A 1 93 ? 21.016 12.674 3.198 1.00 55.91 93 GLY A C 1
ATOM 714 O O . GLY A 1 93 ? 20.883 12.111 2.105 1.00 55.91 93 GLY A O 1
ATOM 715 N N . THR A 1 94 ? 22.071 13.434 3.502 1.00 52.66 94 THR A N 1
ATOM 716 C CA . THR A 1 94 ? 23.098 13.993 2.594 1.00 52.66 94 THR A CA 1
ATOM 717 C C . THR A 1 94 ? 23.979 13.002 1.816 1.00 52.66 94 THR A C 1
ATOM 719 O O . THR A 1 94 ? 24.820 13.439 1.036 1.00 52.66 94 THR A O 1
ATOM 722 N N . ASP A 1 95 ? 23.798 11.690 1.966 1.00 52.66 95 ASP A N 1
ATOM 723 C CA . ASP A 1 95 ? 24.850 10.711 1.640 1.00 52.66 95 ASP A CA 1
ATOM 724 C C . ASP A 1 95 ? 24.681 9.968 0.293 1.00 52.66 95 ASP A C 1
ATOM 726 O O . ASP A 1 95 ? 25.197 8.866 0.121 1.00 52.66 95 ASP A O 1
ATOM 730 N N . VAL A 1 96 ? 23.991 10.551 -0.702 1.00 55.19 96 VAL A N 1
ATOM 731 C CA . VAL A 1 96 ? 23.891 9.986 -2.073 1.00 55.19 96 VAL A CA 1
ATOM 732 C C . VAL A 1 96 ? 23.987 11.099 -3.134 1.00 55.19 96 VAL A C 1
ATOM 734 O O . VAL A 1 96 ? 23.363 12.146 -2.944 1.00 55.19 96 VAL A O 1
ATOM 737 N N . PRO A 1 97 ? 24.703 10.903 -4.266 1.00 57.75 97 PRO A N 1
ATOM 738 C CA . PRO A 1 97 ? 24.759 11.870 -5.367 1.00 57.75 97 PRO A CA 1
ATOM 739 C C . PRO A 1 97 ? 23.359 12.255 -5.875 1.00 57.75 97 PRO A C 1
ATOM 741 O O . PRO A 1 97 ? 22.542 11.400 -6.208 1.00 57.75 97 PRO A O 1
ATOM 744 N N . GLY A 1 98 ? 23.069 13.559 -5.914 1.00 59.88 98 GLY A N 1
ATOM 745 C CA . GLY A 1 98 ? 21.697 14.072 -6.003 1.00 59.88 98 GLY A CA 1
ATOM 746 C C . GLY A 1 98 ? 20.946 13.846 -7.323 1.00 59.88 98 GLY A C 1
ATOM 747 O O . GLY A 1 98 ? 19.722 13.895 -7.313 1.00 59.88 98 GLY A O 1
ATOM 748 N N . LEU A 1 99 ? 21.620 13.594 -8.450 1.00 60.38 99 LEU A N 1
ATOM 749 C CA . LEU A 1 99 ? 20.961 13.587 -9.768 1.00 60.38 99 LEU A CA 1
ATOM 750 C C . LEU A 1 99 ? 20.130 12.321 -10.036 1.00 60.38 99 LEU A C 1
ATOM 752 O O . LEU A 1 99 ? 18.963 12.437 -10.407 1.00 60.38 99 LEU A O 1
ATOM 756 N N . ASP A 1 100 ? 20.674 11.129 -9.779 1.00 61.47 100 ASP A N 1
ATOM 757 C CA . ASP A 1 100 ? 19.948 9.869 -10.017 1.00 61.47 100 ASP A CA 1
ATOM 758 C C . ASP A 1 100 ? 18.796 9.673 -9.012 1.00 61.47 100 ASP A C 1
ATOM 760 O O . ASP A 1 100 ? 17.738 9.128 -9.335 1.00 61.47 100 ASP A O 1
ATOM 764 N N . ARG A 1 101 ? 18.960 10.200 -7.791 1.00 63.78 101 ARG A N 1
ATOM 765 C CA . ARG A 1 101 ? 17.977 10.098 -6.701 1.00 63.78 101 ARG A CA 1
ATOM 766 C C . ARG A 1 101 ? 16.760 11.003 -6.904 1.00 63.78 101 ARG A C 1
ATOM 768 O O . ARG A 1 101 ? 15.647 10.613 -6.554 1.00 63.78 101 ARG A O 1
ATOM 775 N N . LEU A 1 102 ? 16.952 12.189 -7.487 1.00 69.12 102 LEU A N 1
ATOM 776 C CA . LEU A 1 102 ? 15.852 13.092 -7.841 1.00 69.12 102 LEU A CA 1
ATOM 777 C C . LEU A 1 102 ? 14.975 12.493 -8.945 1.00 69.12 102 LEU A C 1
ATOM 779 O O . LEU A 1 102 ? 13.754 12.482 -8.809 1.00 69.12 102 LEU A O 1
ATOM 783 N N . GLY A 1 103 ? 15.594 11.896 -9.970 1.00 71.75 103 GLY A N 1
ATOM 784 C CA . GLY A 1 103 ? 14.865 11.225 -11.049 1.00 71.75 103 GLY A CA 1
ATOM 785 C C . GLY A 1 103 ? 13.968 10.089 -10.548 1.00 71.75 103 GLY A C 1
ATOM 786 O O . GLY A 1 103 ? 12.847 9.928 -11.030 1.00 71.75 103 GLY A O 1
ATOM 787 N N . PHE A 1 104 ? 14.410 9.341 -9.533 1.00 71.88 104 PHE A N 1
ATOM 788 C CA . PHE A 1 104 ? 13.582 8.320 -8.894 1.00 71.88 104 PHE A CA 1
ATOM 789 C C . PHE A 1 104 ? 12.361 8.896 -8.178 1.00 71.88 104 PHE A C 1
ATOM 791 O O . PHE A 1 104 ? 11.256 8.388 -8.354 1.00 71.88 104 PHE A O 1
ATOM 798 N N . ILE A 1 105 ? 12.550 9.938 -7.366 1.00 74.00 105 ILE A N 1
ATOM 799 C CA . ILE A 1 105 ? 11.453 10.561 -6.617 1.00 74.00 105 ILE A CA 1
ATOM 800 C C . ILE A 1 105 ? 10.423 11.134 -7.581 1.00 74.00 105 ILE A C 1
ATOM 802 O O . ILE A 1 105 ? 9.227 10.945 -7.371 1.00 74.00 105 ILE A O 1
ATOM 806 N N . ASP A 1 106 ? 10.877 11.780 -8.651 1.00 77.75 106 ASP A N 1
ATOM 807 C CA . ASP A 1 106 ? 9.994 12.317 -9.678 1.00 77.75 106 ASP A CA 1
ATOM 808 C C . ASP A 1 106 ? 9.250 11.198 -10.416 1.00 77.75 106 ASP A C 1
ATOM 810 O O . ASP A 1 106 ? 8.043 11.305 -10.638 1.00 77.75 106 ASP A O 1
ATOM 814 N N . ASN A 1 107 ? 9.923 10.083 -10.720 1.00 77.19 107 ASN A N 1
ATOM 815 C CA . ASN A 1 107 ? 9.286 8.922 -11.333 1.00 77.19 107 ASN A CA 1
ATOM 816 C C . ASN A 1 107 ? 8.245 8.276 -10.405 1.00 77.19 107 ASN A C 1
ATOM 818 O O . ASN A 1 107 ? 7.108 8.062 -10.821 1.00 77.19 107 ASN A O 1
ATOM 822 N N . LEU A 1 108 ? 8.584 8.026 -9.136 1.00 76.19 108 LEU A N 1
ATOM 823 C CA . LEU A 1 108 ? 7.635 7.517 -8.144 1.00 76.19 108 LEU A CA 1
ATOM 824 C C . LEU A 1 108 ? 6.456 8.463 -7.958 1.00 76.19 108 LEU A C 1
ATOM 826 O O . LEU A 1 108 ? 5.317 8.004 -7.894 1.00 76.19 108 LEU A O 1
ATOM 830 N N . LYS A 1 109 ? 6.712 9.772 -7.887 1.00 77.50 109 LYS A N 1
ATOM 831 C CA . LYS A 1 109 ? 5.665 10.782 -7.763 1.00 77.50 109 LYS A CA 1
ATOM 832 C C . LYS A 1 109 ? 4.719 10.706 -8.957 1.00 77.50 109 LYS A C 1
ATOM 834 O O . LYS A 1 109 ? 3.519 10.558 -8.742 1.00 77.50 109 LYS A O 1
ATOM 839 N N . PHE A 1 110 ? 5.257 10.697 -10.175 1.00 80.75 110 PHE A N 1
ATOM 840 C CA . PHE A 1 110 ? 4.485 10.558 -11.409 1.00 80.75 110 PHE A CA 1
ATOM 841 C C . PHE A 1 110 ? 3.634 9.280 -11.430 1.00 80.75 110 PHE A C 1
ATOM 843 O O . PHE A 1 110 ? 2.467 9.314 -11.812 1.00 80.75 110 PHE A O 1
ATOM 850 N N . GLN A 1 111 ? 4.173 8.142 -10.980 1.00 77.50 111 GLN A N 1
ATOM 851 C CA . GLN A 1 111 ? 3.381 6.910 -10.877 1.00 77.50 111 GLN A CA 1
ATOM 852 C C . GLN A 1 111 ? 2.313 7.005 -9.776 1.00 77.50 111 GLN A C 1
ATOM 854 O O . GLN A 1 111 ? 1.187 6.548 -9.968 1.00 77.50 111 GLN A O 1
ATOM 859 N N . SER A 1 112 ? 2.633 7.647 -8.649 1.00 75.31 112 SER A N 1
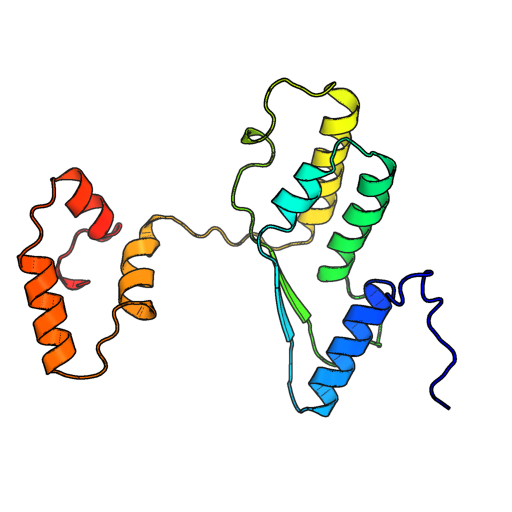ATOM 860 C CA . SER A 1 112 ? 1.732 7.800 -7.502 1.00 75.31 112 SER A CA 1
ATOM 861 C C . SER A 1 112 ? 0.556 8.752 -7.745 1.00 75.31 112 SER A C 1
ATOM 863 O O . SER A 1 112 ? -0.444 8.650 -7.042 1.00 75.31 112 SER A O 1
ATOM 865 N N . GLU A 1 113 ? 0.625 9.635 -8.748 1.00 81.00 113 GLU A N 1
ATOM 866 C CA . GLU A 1 113 ? -0.481 10.533 -9.134 1.00 8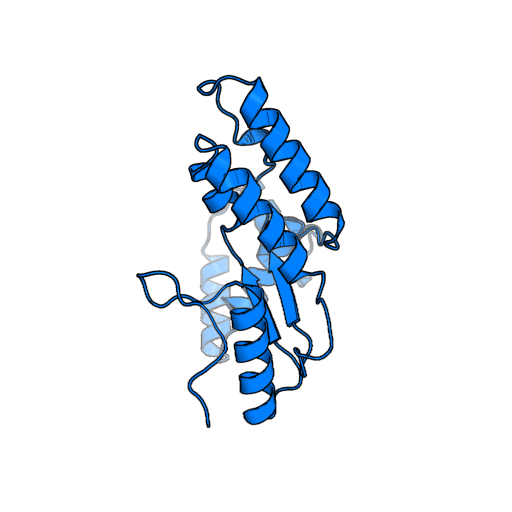1.00 113 GLU A CA 1
ATOM 867 C C . GLU A 1 113 ? -1.752 9.777 -9.554 1.00 81.00 113 GLU A C 1
ATOM 869 O O . GLU A 1 113 ? -2.845 10.336 -9.533 1.00 81.00 113 GLU A O 1
ATOM 874 N N . ARG A 1 114 ? -1.626 8.485 -9.876 1.00 82.12 114 ARG A N 1
ATOM 875 C CA . ARG A 1 114 ? -2.750 7.588 -10.178 1.00 82.12 114 ARG A CA 1
ATOM 876 C C . ARG A 1 114 ? -3.542 7.178 -8.933 1.00 82.12 114 ARG A C 1
ATOM 878 O O . ARG A 1 114 ? -4.657 6.684 -9.056 1.00 82.12 114 ARG A O 1
ATOM 885 N N . PHE A 1 115 ? -2.988 7.367 -7.737 1.00 81.44 115 PHE A N 1
ATOM 886 C CA . PHE A 1 115 ? -3.646 7.023 -6.481 1.00 81.44 115 PHE A CA 1
ATOM 887 C C . PHE A 1 115 ? -4.413 8.219 -5.923 1.00 81.44 115 PHE A C 1
ATOM 889 O O . PHE A 1 115 ? -3.913 9.343 -5.876 1.00 81.44 115 PHE A O 1
ATOM 896 N N . ALA A 1 116 ? -5.605 7.953 -5.393 1.00 84.94 116 ALA A N 1
ATOM 897 C CA . ALA A 1 116 ? -6.273 8.905 -4.521 1.00 84.94 116 ALA A CA 1
ATOM 898 C C . ALA A 1 116 ? -5.498 9.022 -3.198 1.00 84.94 116 ALA A C 1
ATOM 900 O O . ALA A 1 116 ? -5.110 8.020 -2.596 1.00 84.94 116 ALA A O 1
ATOM 901 N N . ASN A 1 117 ? -5.281 10.252 -2.734 1.00 83.62 117 ASN A N 1
ATOM 902 C CA . ASN A 1 117 ? -4.615 10.502 -1.462 1.00 83.62 117 ASN A CA 1
ATOM 903 C C . ASN A 1 117 ? -5.647 10.556 -0.330 1.00 83.62 117 ASN A C 1
ATOM 905 O O . ASN A 1 117 ? -6.537 11.405 -0.343 1.00 83.62 117 ASN A O 1
ATOM 909 N N . ILE A 1 118 ? -5.492 9.678 0.659 1.00 83.06 118 ILE A N 1
ATOM 910 C CA . ILE A 1 118 ? -6.256 9.707 1.906 1.00 83.06 118 ILE A CA 1
ATOM 911 C C . ILE A 1 118 ? -5.313 10.225 2.990 1.00 83.06 118 ILE A C 1
ATOM 913 O O . ILE A 1 118 ? -4.408 9.512 3.424 1.00 83.06 118 ILE A O 1
ATOM 917 N N . LYS A 1 119 ? -5.513 11.475 3.421 1.00 80.69 119 LYS A N 1
ATOM 918 C CA . LYS A 1 119 ? -4.787 12.017 4.570 1.00 80.69 119 LYS A CA 1
ATOM 919 C C . LYS A 1 119 ? -5.431 11.476 5.845 1.00 80.69 119 LYS A C 1
ATOM 921 O O . LYS A 1 119 ? -6.579 11.799 6.138 1.00 80.69 119 LYS A O 1
ATOM 926 N N . LEU A 1 120 ? -4.684 10.664 6.586 1.00 75.38 120 LEU A N 1
ATOM 927 C CA . LEU A 1 120 ? -5.015 10.333 7.967 1.00 75.38 120 LEU A CA 1
ATOM 928 C C . LEU A 1 120 ? -4.426 11.445 8.833 1.00 75.38 120 LEU A C 1
ATOM 930 O O . LEU A 1 120 ? -3.216 11.647 8.820 1.00 75.38 120 LEU A O 1
ATOM 934 N N . ASP A 1 121 ? -5.286 12.228 9.475 1.00 66.94 121 ASP A N 1
ATOM 935 C CA . ASP A 1 121 ? -4.849 13.269 10.402 1.00 66.94 121 ASP A CA 1
ATOM 936 C C . ASP A 1 121 ? -4.558 12.646 11.777 1.00 66.94 121 ASP A C 1
ATOM 938 O O . ASP A 1 121 ? -5.271 11.731 12.208 1.00 66.94 121 ASP A O 1
ATOM 942 N N . ASP A 1 122 ? -3.517 13.129 12.456 1.00 65.12 122 ASP A N 1
ATOM 943 C CA . ASP A 1 122 ? -3.067 12.589 13.748 1.00 65.12 122 ASP A CA 1
ATOM 944 C C . ASP A 1 122 ? -4.089 12.846 14.868 1.00 65.12 122 ASP A C 1
ATOM 946 O O . ASP A 1 122 ? -4.048 12.203 15.918 1.00 65.12 122 ASP A O 1
ATOM 950 N N . SER A 1 123 ? -5.064 13.726 14.619 1.00 65.19 123 SER A N 1
ATOM 951 C CA . SER A 1 123 ? -6.164 14.039 15.533 1.00 65.19 123 SER A CA 1
ATOM 952 C C . SER A 1 123 ? -7.051 12.843 15.895 1.00 65.19 123 SER A C 1
ATOM 954 O O . SER A 1 123 ? -7.703 12.867 16.938 1.00 65.19 123 SER A O 1
ATOM 956 N N . ASN A 1 124 ? -7.065 11.785 15.075 1.00 63.41 124 ASN A N 1
ATOM 957 C CA . ASN A 1 124 ? -7.936 10.623 15.270 1.00 63.41 124 ASN A CA 1
ATOM 958 C C . ASN A 1 124 ? -7.265 9.450 15.996 1.00 63.41 124 ASN A C 1
ATOM 960 O O . ASN A 1 124 ? -7.937 8.459 16.283 1.00 63.41 124 ASN A O 1
ATOM 964 N N . LEU A 1 125 ? -5.961 9.513 16.289 1.00 66.94 125 LEU A N 1
ATOM 965 C CA . LEU A 1 125 ? -5.246 8.412 16.949 1.00 66.94 125 LEU A CA 1
ATOM 966 C C . LEU A 1 125 ? -5.871 7.998 18.295 1.00 66.94 125 LEU A C 1
ATOM 968 O O . LEU A 1 125 ? -6.035 6.791 18.498 1.00 66.94 125 LEU A O 1
ATOM 972 N N . PRO A 1 126 ? -6.288 8.927 19.181 1.00 68.50 126 PRO A N 1
ATOM 973 C CA . PRO A 1 126 ? -6.951 8.556 20.431 1.00 68.50 126 PRO A CA 1
ATOM 974 C C . PRO A 1 126 ? -8.283 7.830 20.209 1.00 68.50 126 PRO A C 1
ATOM 976 O O . PRO A 1 126 ? -8.529 6.789 20.818 1.00 68.50 126 PRO A O 1
ATOM 979 N N . VAL A 1 127 ? -9.098 8.318 19.269 1.00 70.25 127 VAL A N 1
ATOM 980 C CA . VAL A 1 127 ? -10.401 7.727 18.915 1.00 70.25 127 VAL A CA 1
ATOM 981 C C . VAL A 1 127 ? -10.219 6.327 18.320 1.00 70.25 127 VAL A C 1
ATOM 983 O O . VAL A 1 127 ? -10.902 5.377 18.699 1.00 70.25 127 VAL A O 1
ATOM 986 N N . VAL A 1 128 ? -9.242 6.161 17.423 1.00 70.06 128 VAL A N 1
ATOM 987 C CA . VAL A 1 128 ? -8.913 4.861 16.823 1.00 70.06 128 VAL A CA 1
ATOM 988 C C . VAL A 1 128 ? -8.400 3.879 17.877 1.00 70.06 128 VAL A C 1
ATOM 990 O O . VAL A 1 128 ? -8.782 2.709 17.842 1.00 70.06 128 VAL A O 1
ATOM 993 N N . ALA A 1 129 ? -7.558 4.322 18.815 1.00 70.00 129 ALA A N 1
ATOM 994 C CA . ALA A 1 129 ? -7.063 3.480 19.902 1.00 70.00 129 ALA A CA 1
ATOM 995 C C . ALA A 1 129 ? -8.197 3.039 20.840 1.00 70.00 129 ALA A C 1
ATOM 997 O O . ALA A 1 129 ? -8.259 1.859 21.194 1.00 70.00 129 ALA A O 1
ATOM 998 N N . HIS A 1 130 ? -9.120 3.943 21.181 1.00 70.19 130 HIS A N 1
ATOM 999 C CA . HIS A 1 130 ? -10.299 3.618 21.980 1.00 70.19 130 HIS A CA 1
ATOM 1000 C C . HIS A 1 130 ? -11.153 2.534 21.301 1.00 70.19 130 HIS A C 1
ATOM 1002 O O . HIS A 1 130 ?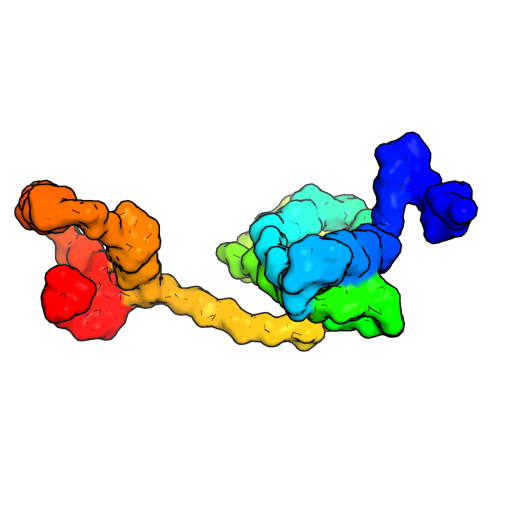 -11.380 1.468 21.875 1.00 70.19 130 HIS A O 1
ATOM 1008 N N . GLU A 1 131 ? -11.535 2.750 20.040 1.00 73.56 131 GLU A N 1
ATOM 1009 C CA . GLU A 1 131 ? -12.418 1.835 19.305 1.00 73.56 131 GLU A CA 1
ATOM 1010 C C . GLU A 1 131 ? -11.763 0.495 18.937 1.00 73.56 131 GLU A C 1
ATOM 1012 O O . GLU A 1 131 ? -12.439 -0.537 18.899 1.00 73.56 131 GLU A O 1
ATOM 1017 N N . ARG A 1 132 ? -10.454 0.475 18.641 1.00 69.62 132 ARG A N 1
ATOM 1018 C CA . ARG A 1 132 ? -9.769 -0.738 18.153 1.00 69.62 132 ARG A CA 1
ATOM 1019 C C . ARG A 1 132 ? -9.029 -1.530 19.218 1.00 69.62 132 ARG A C 1
ATOM 1021 O O . ARG A 1 132 ? -8.982 -2.752 19.110 1.00 69.62 132 ARG A O 1
ATOM 1028 N N . LEU A 1 133 ? -8.396 -0.866 20.183 1.00 66.94 133 LEU A N 1
ATOM 1029 C CA . LEU A 1 133 ? -7.508 -1.526 21.149 1.00 66.94 133 LEU A CA 1
ATOM 1030 C C . LEU A 1 133 ? -8.156 -1.691 22.519 1.00 66.94 133 LEU A C 1
ATOM 1032 O O . LEU A 1 133 ? -7.787 -2.605 23.252 1.00 66.94 133 LEU A O 1
ATOM 1036 N N . LEU A 1 134 ? -9.109 -0.824 22.863 1.00 71.06 134 LEU A N 1
ATOM 1037 C CA . LEU A 1 134 ? -9.626 -0.719 24.225 1.00 71.06 134 LEU A CA 1
ATOM 1038 C C . LEU A 1 134 ? -11.115 -1.041 24.350 1.00 71.06 134 LEU A C 1
ATOM 1040 O O . LEU A 1 134 ? -11.673 -0.859 25.427 1.00 71.06 134 LEU A O 1
ATOM 1044 N N . LYS A 1 135 ? -11.756 -1.569 23.299 1.00 79.75 135 LYS A N 1
ATOM 1045 C CA . LYS A 1 135 ? -13.171 -1.946 23.348 1.00 79.75 135 LYS A CA 1
ATOM 1046 C C . LYS A 1 135 ? -13.403 -3.048 24.393 1.00 79.75 135 LYS A C 1
ATOM 1048 O O . LYS A 1 135 ? -12.974 -4.186 24.174 1.00 79.75 135 LYS A O 1
ATOM 1053 N N . PRO A 1 136 ? -14.081 -2.760 25.518 1.00 82.25 136 PRO A N 1
ATOM 1054 C CA . PRO A 1 136 ? -14.251 -3.745 26.572 1.00 82.25 136 PRO A CA 1
ATOM 1055 C C . PRO A 1 136 ? -15.181 -4.865 26.112 1.00 82.25 136 PRO A C 1
ATOM 1057 O O . PRO A 1 136 ? -16.238 -4.617 25.535 1.00 82.25 136 PRO A O 1
ATOM 1060 N N . SER A 1 137 ? -14.815 -6.111 26.402 1.00 85.56 137 SER A N 1
ATOM 1061 C CA . SER A 1 137 ? -15.665 -7.276 26.129 1.00 85.56 137 SER A CA 1
ATOM 1062 C C . SER A 1 137 ? -16.710 -7.534 27.225 1.00 85.56 137 SER A C 1
ATOM 1064 O O . SER A 1 137 ? -17.600 -8.362 27.035 1.00 85.56 137 SER A O 1
ATOM 1066 N N . SER A 1 138 ? -16.621 -6.840 28.367 1.00 89.69 138 SER A N 1
ATOM 1067 C CA . SER A 1 138 ? -17.533 -6.964 29.511 1.00 89.69 138 SER A CA 1
ATOM 1068 C C . SER A 1 138 ? -17.626 -5.666 30.324 1.00 89.69 138 SER A C 1
ATOM 1070 O O . SER A 1 138 ? -16.777 -4.780 30.205 1.00 89.69 138 SER A O 1
ATOM 1072 N N . GLY A 1 139 ? -18.642 -5.576 31.193 1.00 89.19 139 GLY A N 1
ATOM 1073 C CA . GLY A 1 139 ? -18.807 -4.450 32.122 1.00 89.19 139 GLY A CA 1
ATOM 1074 C C . GLY A 1 139 ? -17.6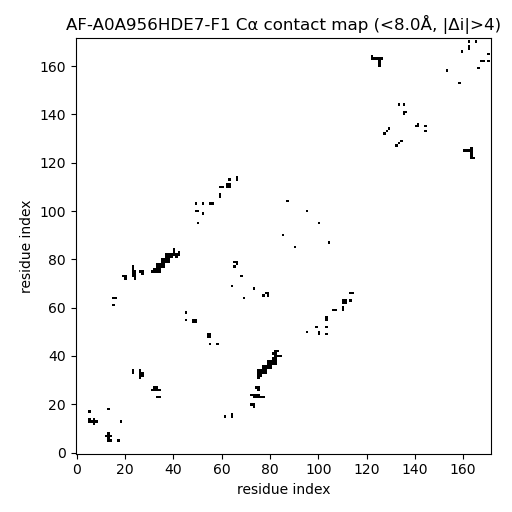44 -4.306 33.111 1.00 89.19 139 GLY A C 1
ATOM 1075 O O . GLY A 1 139 ? -17.181 -3.194 33.351 1.00 89.19 139 GLY A O 1
ATOM 1076 N N . ASP A 1 140 ? -17.102 -5.422 33.604 1.00 90.56 140 ASP A N 1
ATOM 1077 C CA . ASP A 1 140 ? -15.923 -5.415 34.482 1.00 90.56 140 ASP A CA 1
ATOM 1078 C C . ASP A 1 140 ? -14.676 -4.902 33.747 1.00 90.56 140 ASP A C 1
ATOM 1080 O O . ASP A 1 140 ? -13.889 -4.141 34.308 1.00 90.56 140 ASP A O 1
ATOM 1084 N N . GLY A 1 141 ? -14.519 -5.266 32.467 1.00 85.88 141 GLY A N 1
ATOM 1085 C CA . GLY A 1 141 ? -13.446 -4.750 31.616 1.00 85.88 141 GLY A CA 1
ATOM 1086 C C . GLY A 1 141 ? -13.548 -3.238 31.407 1.00 85.88 141 GLY A C 1
ATOM 1087 O O . GLY A 1 141 ? -12.536 -2.542 31.464 1.00 85.88 141 GLY A O 1
ATOM 1088 N N . ALA A 1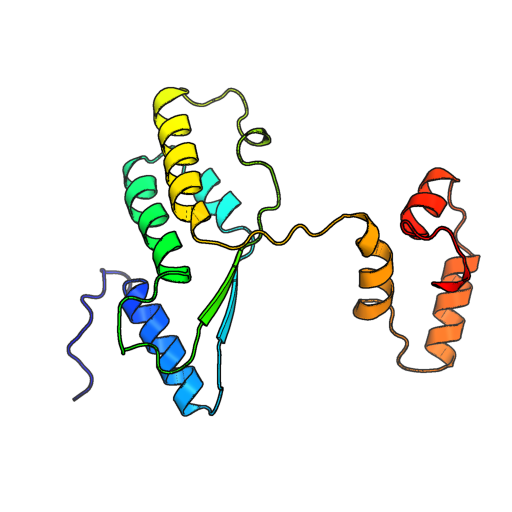 142 ? -14.768 -2.719 31.237 1.00 85.06 142 ALA A N 1
ATOM 1089 C CA . ALA A 1 142 ? -15.006 -1.283 31.116 1.00 85.06 142 ALA A CA 1
ATOM 1090 C C . ALA A 1 142 ? -14.647 -0.544 32.415 1.00 85.06 142 ALA A C 1
ATOM 1092 O O . ALA A 1 142 ? -13.963 0.480 32.380 1.00 85.06 142 ALA A O 1
ATOM 1093 N N . ALA A 1 143 ? -15.037 -1.095 33.569 1.00 87.31 143 ALA A N 1
ATOM 1094 C CA . ALA A 1 143 ? -14.714 -0.521 34.874 1.00 87.31 143 ALA A CA 1
ATOM 1095 C C . ALA A 1 143 ? -13.199 -0.519 35.153 1.00 87.31 143 ALA A C 1
ATOM 1097 O O . ALA A 1 143 ? -12.656 0.492 35.605 1.00 87.31 143 ALA A O 1
ATOM 1098 N N . ALA A 1 144 ? -12.505 -1.618 34.838 1.00 87.19 144 ALA A N 1
ATOM 1099 C CA . ALA A 1 144 ? -11.056 -1.729 34.997 1.00 87.19 144 ALA A CA 1
ATOM 1100 C C . ALA A 1 144 ? -10.301 -0.729 34.107 1.00 87.19 144 ALA A C 1
ATOM 1102 O O . ALA A 1 144 ? -9.368 -0.068 34.568 1.00 87.19 144 ALA A O 1
ATOM 1103 N N . LEU A 1 145 ? -10.736 -0.571 32.854 1.00 83.12 145 LEU A N 1
ATOM 1104 C CA . LEU A 1 145 ? -10.162 0.399 31.927 1.00 83.12 145 LEU A CA 1
ATOM 1105 C C . LEU A 1 145 ? -10.346 1.836 32.435 1.00 83.12 145 LEU A C 1
ATOM 1107 O O . LEU A 1 145 ? -9.385 2.603 32.488 1.00 83.12 145 LEU A O 1
ATOM 1111 N N . GLN A 1 146 ? -11.555 2.185 32.882 1.00 81.81 146 GLN A N 1
ATOM 1112 C CA . GLN A 1 146 ? -11.847 3.516 33.414 1.00 81.81 146 GLN A CA 1
ATOM 1113 C C . GLN A 1 146 ? -11.021 3.821 34.673 1.00 81.81 146 GLN A C 1
ATOM 1115 O O . GLN A 1 146 ? -10.516 4.934 34.841 1.00 81.81 146 GLN A O 1
ATOM 1120 N N . GLN A 1 147 ? -10.842 2.836 35.557 1.00 85.62 147 GLN A N 1
ATOM 1121 C CA . GLN A 1 147 ? -10.000 2.982 36.741 1.00 85.62 147 GLN A CA 1
ATOM 1122 C C . GLN A 1 147 ? -8.524 3.186 36.372 1.00 85.62 147 GLN A C 1
ATOM 1124 O O . GLN A 1 147 ? -7.864 4.035 36.975 1.00 85.62 147 GLN A O 1
ATOM 1129 N N . ALA A 1 148 ? -8.020 2.460 35.369 1.00 83.56 148 ALA A N 1
ATOM 1130 C CA . ALA A 1 148 ? -6.658 2.624 34.876 1.00 83.56 148 ALA A CA 1
ATOM 1131 C C . ALA A 1 148 ? -6.426 4.049 34.350 1.00 83.56 148 ALA A C 1
ATOM 1133 O O . ALA A 1 148 ? -5.479 4.699 34.791 1.00 83.56 148 ALA A O 1
ATOM 1134 N N . PHE A 1 149 ? -7.327 4.584 33.517 1.00 77.62 149 PHE A N 1
ATOM 1135 C CA . PHE A 1 149 ? -7.222 5.963 33.019 1.00 77.62 149 PHE A CA 1
ATOM 1136 C C . PHE A 1 149 ? -7.242 7.006 34.138 1.00 77.62 149 PHE A C 1
ATOM 1138 O O . PHE A 1 149 ? -6.413 7.912 34.141 1.00 77.62 149 PHE A O 1
ATOM 1145 N N . ARG A 1 150 ? -8.123 6.852 35.136 1.00 79.94 150 ARG A N 1
ATOM 1146 C CA . ARG A 1 150 ? -8.174 7.759 36.300 1.00 79.94 150 ARG A CA 1
ATOM 1147 C C . ARG A 1 150 ? -6.899 7.737 37.145 1.00 79.94 150 ARG A C 1
ATOM 1149 O O . ARG A 1 150 ? -6.635 8.702 37.855 1.00 79.94 150 ARG A O 1
ATOM 1156 N N . SER A 1 151 ? -6.141 6.642 37.108 1.00 83.19 151 SER A N 1
ATOM 1157 C CA . SER A 1 151 ? -4.887 6.502 37.858 1.00 83.19 151 SER A CA 1
ATOM 1158 C C . SER A 1 151 ? -3.667 7.100 37.148 1.00 83.19 151 SER A C 1
ATOM 1160 O O . SER A 1 151 ? -2.605 7.208 37.761 1.00 83.19 151 SER A O 1
ATOM 1162 N N . LEU A 1 152 ? -3.798 7.494 35.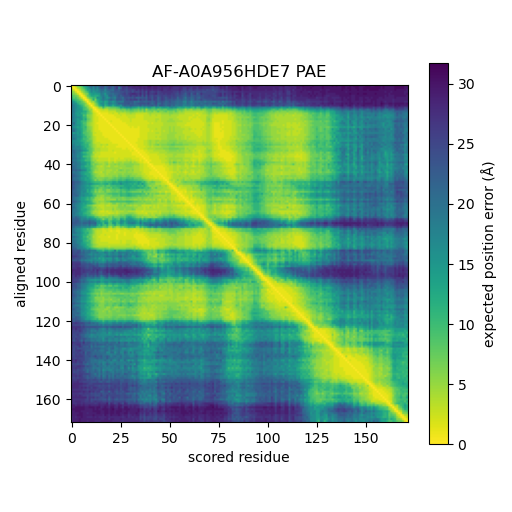874 1.00 81.75 152 LEU A N 1
ATOM 1163 C CA . LEU A 1 152 ? -2.707 8.100 35.116 1.00 81.75 152 LEU A CA 1
ATOM 1164 C C . LEU A 1 152 ? -2.482 9.553 35.555 1.00 81.75 152 LEU A C 1
ATOM 1166 O O . LEU A 1 152 ? -3.371 10.398 35.471 1.00 81.75 152 LEU A O 1
ATOM 1170 N N . SER A 1 153 ? -1.250 9.859 35.954 1.00 80.19 153 SER A N 1
ATOM 1171 C CA . SER A 1 153 ? -0.790 11.231 36.186 1.00 80.19 153 SER A CA 1
ATOM 1172 C C . SER A 1 153 ? -0.174 11.778 34.903 1.00 80.19 153 SER A C 1
ATOM 1174 O O . SER A 1 153 ? 1.014 11.584 34.651 1.00 80.19 153 SER A O 1
ATOM 1176 N N . LEU A 1 154 ? -0.994 12.427 34.079 1.00 77.00 154 LEU A N 1
ATOM 1177 C CA . LEU A 1 154 ? -0.579 13.000 32.798 1.00 77.00 154 LEU A CA 1
ATOM 1178 C C . LEU A 1 154 ? -0.283 14.498 32.922 1.00 77.00 154 LEU A C 1
ATOM 1180 O O . LEU A 1 154 ? -0.963 15.216 33.662 1.00 77.00 154 LEU A O 1
ATOM 1184 N N . THR A 1 155 ? 0.701 14.981 32.163 1.00 80.69 155 THR A N 1
ATOM 1185 C CA . THR A 1 155 ? 0.913 16.423 31.972 1.00 80.69 155 THR A CA 1
ATOM 1186 C C . THR A 1 155 ? -0.235 17.039 31.163 1.00 80.69 155 THR A C 1
ATOM 1188 O O . THR A 1 155 ? -1.056 16.330 30.579 1.00 80.69 155 THR A O 1
ATOM 1191 N N . GLU A 1 156 ? -0.338 18.368 31.148 1.00 74.38 156 GLU A N 1
ATOM 1192 C CA . GLU A 1 156 ? -1.364 19.081 30.372 1.00 74.38 156 GLU A CA 1
ATOM 1193 C C . GLU A 1 156 ? -1.252 18.760 28.874 1.00 74.38 156 GLU A C 1
ATOM 1195 O O . GLU A 1 156 ? -2.216 18.268 28.294 1.00 74.38 156 GLU A O 1
ATOM 1200 N N . ASP A 1 157 ? -0.038 18.818 28.318 1.00 72.88 157 ASP A N 1
ATOM 1201 C CA . ASP A 1 157 ? 0.250 18.431 26.929 1.00 72.88 157 ASP A CA 1
ATOM 1202 C C . ASP A 1 157 ? -0.147 16.978 26.607 1.00 72.88 157 ASP A C 1
ATOM 1204 O O . ASP A 1 157 ? -0.651 16.676 25.526 1.00 72.88 157 ASP A O 1
ATOM 1208 N N . GLN A 1 158 ? 0.062 16.051 27.550 1.00 72.06 158 GLN A N 1
ATOM 1209 C CA . GLN A 1 158 ? -0.310 14.643 27.377 1.00 72.06 158 GLN A CA 1
ATOM 1210 C C . GLN A 1 158 ? -1.826 14.435 27.426 1.00 72.06 158 GLN A C 1
ATOM 1212 O O . GLN A 1 158 ? -2.340 13.556 26.737 1.00 72.06 158 GLN A O 1
ATOM 1217 N N . ARG A 1 159 ? -2.550 15.223 28.229 1.00 70.25 159 ARG A N 1
ATOM 1218 C CA . ARG A 1 159 ? -4.019 15.184 28.262 1.00 70.25 159 ARG A CA 1
ATOM 1219 C C . ARG A 1 159 ? -4.619 15.761 26.989 1.00 70.25 159 ARG A C 1
ATOM 1221 O O . ARG A 1 159 ? -5.542 15.156 26.452 1.00 70.25 159 ARG A O 1
ATOM 1228 N N . ASP A 1 160 ? -4.068 16.856 26.482 1.00 67.25 160 ASP A N 1
ATOM 1229 C CA . ASP A 1 160 ? -4.530 17.470 25.235 1.00 67.25 160 ASP A CA 1
ATOM 1230 C C . ASP A 1 160 ? -4.303 16.549 24.031 1.00 67.25 160 ASP A C 1
ATOM 1232 O O . ASP A 1 160 ? -5.194 16.391 23.197 1.00 67.25 160 ASP A O 1
ATOM 1236 N N . ALA A 1 161 ? -3.168 15.845 23.984 1.00 66.12 161 ALA A N 1
ATOM 1237 C CA . ALA A 1 161 ? -2.903 14.848 22.948 1.00 66.12 161 ALA A CA 1
ATOM 1238 C C . ALA A 1 161 ? -3.891 13.664 22.973 1.00 66.12 161 ALA A C 1
ATOM 1240 O O . ALA A 1 161 ? -4.185 13.088 21.926 1.00 66.12 161 ALA A O 1
ATOM 1241 N N . LEU A 1 162 ? -4.411 13.291 24.149 1.00 63.75 162 LEU A N 1
ATOM 1242 C CA . LEU A 1 162 ? -5.370 12.191 24.292 1.00 63.75 162 LEU A CA 1
ATOM 1243 C C . LEU A 1 162 ? -6.823 12.614 24.069 1.00 63.75 162 LEU A C 1
ATOM 1245 O O . LEU A 1 162 ? -7.616 11.768 23.681 1.00 63.75 162 LEU A O 1
ATOM 1249 N N . ARG A 1 163 ? -7.184 13.886 24.274 1.00 62.91 163 ARG A N 1
ATOM 1250 C CA . ARG A 1 163 ? -8.569 14.373 24.133 1.00 62.91 163 ARG A CA 1
ATOM 1251 C C . ARG A 1 163 ? -9.055 14.511 22.686 1.00 62.91 163 ARG A C 1
ATOM 1253 O O . ARG A 1 163 ? -10.245 14.717 22.469 1.00 62.91 163 ARG A O 1
ATOM 1260 N N . GLY A 1 164 ? -8.167 14.386 21.696 1.00 54.09 164 GLY A N 1
ATOM 1261 C CA . GLY A 1 164 ? -8.499 14.645 20.293 1.00 54.09 164 GLY A CA 1
ATOM 1262 C C . GLY A 1 164 ? -8.924 16.103 20.054 1.00 54.09 164 GLY A C 1
ATOM 1263 O O . GLY A 1 164 ? -9.096 16.896 20.979 1.00 54.09 164 GLY A O 1
ATOM 1264 N N . THR A 1 165 ? -9.109 16.501 18.795 1.00 49.25 165 THR A N 1
ATOM 1265 C CA . THR A 1 165 ? -9.425 17.901 18.428 1.00 49.25 165 THR A CA 1
ATOM 1266 C C . THR A 1 165 ? -10.782 18.420 18.938 1.00 49.25 165 THR A C 1
ATOM 1268 O O . THR A 1 165 ? -11.072 19.600 18.759 1.00 49.25 165 THR A O 1
ATOM 1271 N N . GLY A 1 166 ? -11.613 17.567 19.553 1.00 52.22 166 GLY A N 1
ATOM 1272 C CA . GLY A 1 166 ? -12.920 17.919 20.121 1.00 52.22 166 GLY A CA 1
ATOM 1273 C C . GLY A 1 166 ? -12.871 18.466 21.551 1.00 52.22 166 GLY A C 1
ATOM 1274 O O . GLY A 1 166 ? -13.783 19.185 21.945 1.00 52.22 166 GLY A O 1
ATOM 1275 N N . GLY A 1 167 ? -11.807 18.189 22.317 1.00 44.56 167 GLY A N 1
ATOM 1276 C CA . GLY A 1 167 ? -11.576 18.781 23.643 1.00 44.56 167 GLY A CA 1
ATOM 1277 C C . GLY A 1 167 ? -12.641 18.498 24.714 1.00 44.56 167 GLY A C 1
ATOM 1278 O O . GLY A 1 167 ? -12.582 19.098 25.787 1.00 44.56 167 GLY A O 1
ATOM 1279 N N . THR A 1 168 ? -13.606 17.614 24.460 1.00 45.22 168 THR A N 1
ATOM 1280 C CA . THR A 1 168 ? -14.672 17.270 25.406 1.00 45.22 168 THR A CA 1
ATOM 1281 C C . THR A 1 168 ? -14.434 15.888 25.997 1.00 45.22 168 THR A C 1
ATOM 1283 O O . THR A 1 168 ? -14.205 14.929 25.268 1.00 45.22 168 THR A O 1
ATOM 1286 N N . ASP A 1 169 ? -14.547 15.775 27.325 1.00 50.44 169 ASP A N 1
ATOM 1287 C CA . ASP A 1 169 ? -14.533 14.486 28.038 1.00 50.44 169 ASP A CA 1
ATOM 1288 C C . ASP A 1 169 ? -15.712 13.572 27.617 1.00 50.44 169 ASP A C 1
ATOM 1290 O O . ASP A 1 169 ? -15.745 12.412 27.999 1.00 50.44 169 ASP A O 1
ATOM 1294 N N . ASP A 1 170 ? -16.658 14.074 26.813 1.00 47.03 170 ASP A N 1
ATOM 1295 C CA . ASP A 1 170 ? -17.806 13.325 26.285 1.00 47.03 170 ASP A CA 1
ATOM 1296 C C . ASP A 1 170 ? -17.432 12.290 25.201 1.00 47.03 170 ASP A C 1
ATOM 1298 O O . ASP A 1 170 ? -18.258 11.440 24.867 1.00 47.03 170 ASP A O 1
ATOM 1302 N N . ASP A 1 171 ? -16.200 12.332 24.677 1.00 45.56 171 ASP A N 1
ATOM 1303 C CA . ASP A 1 171 ? -15.686 11.359 23.699 1.00 45.56 171 ASP A CA 1
ATOM 1304 C C . ASP A 1 171 ? -14.986 10.139 24.357 1.00 45.56 171 ASP A C 1
ATOM 1306 O O . ASP A 1 171 ? -14.500 9.263 23.634 1.00 45.56 171 ASP A O 1
ATOM 1310 N N . PHE A 1 172 ? -14.932 10.055 25.702 1.00 45.75 172 PHE A N 1
ATOM 1311 C CA . PHE A 1 172 ? -14.207 9.008 26.456 1.00 45.75 172 PHE A CA 1
ATOM 1312 C C . PHE A 1 172 ? -14.973 8.381 27.632 1.00 45.75 172 PHE A C 1
ATOM 1314 O O . PHE A 1 172 ? -15.530 9.110 28.481 1.00 45.75 172 PHE A O 1
#

Foldseek 3Di:
DPPDDAPQDPVRDGPLLVVQLVVLVVCVVVVHQEEEAEAECPLVVLVVPLVDLVSLVVVLVSLLCQQDPDDDSRNHYYHYDYDDPDDPVVPDDPPDDPPSNVVSVVSSVVSCVSDDDDDDDLLCVLVCCCVPVQPAPDPVSVVVVVVVVVPDDDDPVRVVSNCGPVNDPVSD

pLDDT: mean 74.14, std 14.62, range [35.12, 96.69]

Mean predicted aligned error: 13.59 Å

Sequence (172 aa):
GFAQGAKANRSGYVDIDTGLEAISRHAKDLGYTGLILFLDELILWLMSRMADPAFVGEESSKISKLVEGSDEGRPVPIISIIARQRDLRELIGTDVPGLDRLGFIDNLKFQSERFANIKLDDSNLPVVAHERLLKPSSGDGAAALQQAFRSLSLTEDQRDALRGTGGTDDDF

Radius of gyration: 22.63 Å; Cα contacts (8 Å, |Δi|>4): 128; chains: 1; bounding box: 44×47×58 Å

Secondary structure (DSSP, 8-state):
--S-S----TTSPPPHHHHHHHHHHHHHHTT-S-EEEEE-SHHHHHHHTTT-HHHHHHHHHHHHTTT---STT-SS-EEEEE---S-TTTT--S-S-HHHHHHHHHHHHHHHTTSPP----GGGHHHHHHHHH---SSHHHHHHHHHHHHH----HHHHHHHH-TT--GGG-

Solvent-accessible surface area (backbone atoms only — not comparable to full-atom values): 10762 Å² total; per-residue (Å²): 139,93,84,80,89,71,88,52,50,105,80,74,50,67,57,70,66,62,46,53,25,51,51,19,43,53,40,41,77,73,68,44,79,57,44,79,45,80,38,68,55,53,61,58,55,55,56,77,48,56,91,36,68,70,59,47,60,60,54,47,62,53,58,36,54,56,70,53,74,86,65,91,61,47,80,22,54,68,47,65,46,72,50,77,93,61,64,78,74,76,73,61,66,91,87,61,77,65,69,71,54,49,55,48,52,53,49,46,48,63,42,49,69,75,53,86,85,81,84,80,64,79,57,47,52,43,60,51,43,46,67,72,75,58,63,55,92,43,72,67,48,44,52,52,52,54,51,54,59,72,67,57,88,67,54,70,72,57,47,56,64,53,45,28,90,76,71,46,74,88,84,110

Nearest PDB structures (foldseek):
  5vhj-assembly1_E  TM=3.056E-01  e=1.195E+00  Homo sapiens
  8uaa-assembly1_F  TM=2.648E-01  e=1.505E+00  Saccharomyces cerevisiae
  6opc-assembly1_F  TM=2.560E-01  e=3.185E+00  Saccharomyces cerevisiae

=== Feature glossary ===
Annotated list of the representations used here:

Nearest PDB structures. The Foldseek neighbor list gives the closest experimentally determined structures in the PDB, ranked by structural alignment. TM-score near 1 means near-identical fold; near 0.3 means only rough topology match. This is how one finds what a novel AlphaFold prediction most resembles in the solved-structure universe.

Foldseek 3Di. Foldseek's 3Di representation compresses backbone geometry into a per-residue letter drawn from a learned twenty-state alphabet. It captures the tertiary interaction pattern around each residue — which residues are packed against it in space, regardless of where they are in sequence.

Radius of gyration, Cα contacts, bounding box. Radius of gyration (Rg) is the root-mean-square distance of Cα atoms from their centroid — a single number for overall size and compactness. A globular domain of N residues has Rg ≈ 2.2·N^0.38 Å; an extended or disordered chain has a much larger Rg. The Cα contact count is the number of residue pairs whose Cα atoms are within 8 Å and are more than four positions apart in sequence — a standard proxy for tertiary packing density. The bounding box is the smallest axis-aligned box enclosing all Cα atoms.

InterPro / GO / CATH / organism. The annotation block draws on four external resources. InterPro: which protein families and domains the sequence belongs to. GO: standardized terms for what the protein does, what process it participates in, and where in the cell it acts. CATH: which structural fold it has in the CATH hierarchy. Organism: the species of origin.

mmCIF coordinates. The mmCIF block holds the 3D Cartesian coordinates of each backbone atom (N, Cα, C, O) in ångströms. mmCIF is the PDB's canonical archive format — a tagged-loop text representation of the atomic model.

pLDDT. pLDDT is the predicted lDDT-Cα score: AlphaFold's confidence that the local environment of each residue (all inter-atomic distances within 15 Å) is correctly placed. It is a per-residue number between 0 and 100, with higher meaning more reliable.

Backbone torsions (φ/ψ). φ (phi) and ψ (psi) are the two rotatable backbone dihedrals per residue: φ is the C(i-1)–N–Cα–C torsion, ψ is the N–Cα–C–N(i+1) torsion, both in degrees on (−180°, 180°]. α-helical residues cluster near (−60°, −45°); β-strand residues near (−120°, +130°). A Ramachandran plot is simply a scatter of (φ, ψ) for every residue.

B-factor. For experimental (PDB) structures, the B-factor (temperature factor) quantifies the positional spread of each atom in the crystal — a combination of thermal vibration and static disorder — in units of Å². High B-factors mark flexible loops or poorly resolved regions; low B-factors mark the rigid, well-ordered core.

Secondary structure (3-state, P-SEA). SS3 is a coarse helix/strand/coil call (letters a/b/c) made by the P-SEA algorithm from inter-Cα distances and dihedrals. It is less detailed than DSSP but needs only Cα positions.

Predicted aligned error. Predicted aligned error is AlphaFold's pairwise confidence. Unlike pLDDT (per-residue), PAE is per-residue-pair and captures whether two parts of the structure are correctly placed relative to each other. Units are ångströms of expected positional error.

Solvent-accessible surface area. Solvent-accessible surface area (SASA) is the area in Å² traced out by the centre of a 1.4 Å probe sphere (a water molecule) rolled over the protein's van der Waals surface (Shrake–Rupley / Lee–Richards construction). Buried residues have near-zero SASA; fully exposed residues can exceed 200 Å². The total SASA scales roughly with the number of surface residues.

Secondary structure (8-state, DSSP). The SS8 string is DSSP's per-residue secondary-structure call. α-helix (H) means an i→i+4 H-bond ladder; β-strand (E) means the residue participates in a β-sheet; 3₁₀ (G) and π (I) are tighter and wider helices; T/S are turns/bends; '-' is loop.

Rendered structure images.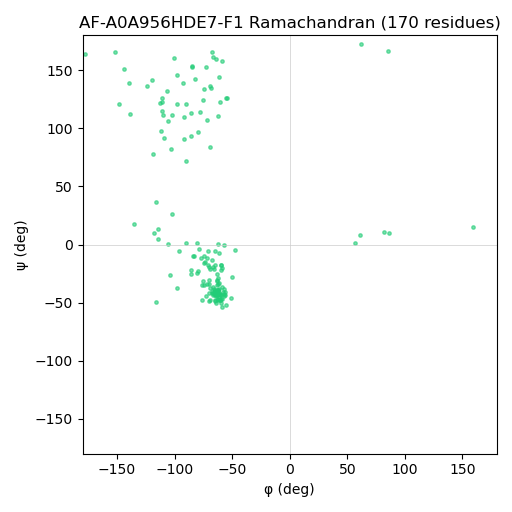 Structure images are PyMOL renders from six orthogonal camera directions. Cartoon representation draws helices as coils and strands as arrows; sticks shows the backbone as bonds; surface shows the solvent-excluded envelope. Rainbow coloring maps sequence position to hue (blue→red, N→C); chain coloring assigns a distinct color per polypeptide.

Sequence. The amino-acid sequence is the protein's primary structure: the linear order of residues from the N-terminus to the C-terminus, written in one-letter code. Everything else here — the 3D coordinates, the secondary structure, the domain annotations — is ultimately a consequence of this string.

Contact-map, Ramachandran, and PAE plots. Three diagnostic plots accompany the record. The Cα contact map visualizes the tertiary structure as a 2D adjacency matrix (8 Å cutoff, sequence-local contacts suppressed). The Ramachandran plot shows the distribution of backbone (φ, ψ) torsions, with points in the α and β basins reflecting secondary structure content. The PAE plot shows AlphaFold's inter-residue confidence as a color matrix.